Protein AF-M0D4F0-F1 (afdb_monomer_lite)

Structure (mmCIF, N/CA/C/O backbone):
data_AF-M0D4F0-F1
#
_entry.id   AF-M0D4F0-F1
#
loop_
_atom_site.group_PDB
_atom_site.id
_atom_site.type_symbol
_atom_site.label_atom_id
_atom_site.label_alt_id
_atom_site.label_comp_id
_atom_site.label_asym_id
_atom_site.label_entity_id
_atom_site.label_seq_id
_atom_site.pdbx_PDB_ins_code
_atom_site.Cartn_x
_atom_site.Cartn_y
_atom_site.Cartn_z
_atom_site.occupancy
_atom_site.B_iso_or_equiv
_atom_site.auth_seq_id
_atom_site.auth_comp_id
_atom_site.auth_asym_id
_atom_site.auth_atom_id
_atom_site.pdbx_PDB_model_num
ATOM 1 N N . MET A 1 1 ? -10.942 11.613 4.612 1.00 56.34 1 MET A N 1
ATOM 2 C CA . MET A 1 1 ? -9.997 10.548 5.002 1.00 56.34 1 MET A CA 1
ATOM 3 C C . MET A 1 1 ? -8.625 11.003 4.564 1.00 56.34 1 MET A C 1
ATOM 5 O O . MET A 1 1 ? -8.544 11.623 3.512 1.00 56.34 1 MET A O 1
ATOM 9 N N . GLY A 1 2 ? -7.613 10.811 5.395 1.00 54.59 2 GLY A N 1
ATOM 10 C CA . GLY A 1 2 ? -6.279 11.339 5.168 1.00 54.59 2 GLY A CA 1
ATOM 11 C C . GLY A 1 2 ? -5.208 10.366 5.630 1.00 54.59 2 GLY A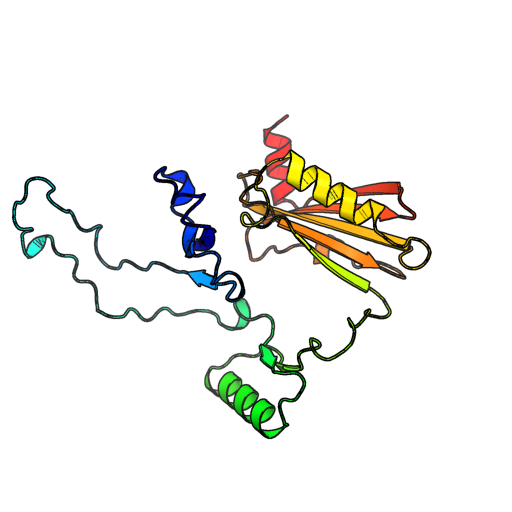 C 1
ATOM 12 O O . GLY A 1 2 ? -5.403 9.651 6.616 1.00 54.59 2 GLY A O 1
ATOM 13 N N . ILE A 1 3 ? -4.100 10.337 4.900 1.00 62.19 3 ILE A N 1
ATOM 14 C CA . ILE A 1 3 ? -2.947 9.482 5.190 1.00 62.19 3 ILE A CA 1
ATOM 15 C C . ILE A 1 3 ? -2.208 10.067 6.399 1.00 62.19 3 ILE A C 1
ATOM 17 O O . ILE A 1 3 ? -2.102 11.290 6.532 1.00 62.19 3 ILE A O 1
ATOM 21 N N . VAL A 1 4 ? -1.715 9.220 7.304 1.00 66.56 4 VAL A N 1
ATOM 22 C CA . VAL A 1 4 ? -0.847 9.682 8.391 1.00 66.56 4 VAL A CA 1
ATOM 23 C C . VAL A 1 4 ? 0.587 9.809 7.870 1.00 66.56 4 VAL A C 1
ATOM 25 O O . VAL A 1 4 ? 1.179 8.841 7.407 1.00 66.56 4 VAL A O 1
ATOM 28 N N . ARG A 1 5 ? 1.152 11.015 7.949 1.00 67.38 5 ARG A N 1
ATOM 29 C CA . ARG A 1 5 ? 2.572 11.292 7.747 1.00 67.38 5 ARG A CA 1
ATOM 30 C C . ARG A 1 5 ? 3.290 11.234 9.087 1.00 67.38 5 ARG A C 1
ATOM 32 O O . ARG A 1 5 ? 2.855 11.862 10.055 1.00 67.38 5 ARG A O 1
ATOM 39 N N . TYR A 1 6 ? 4.407 10.530 9.121 1.00 71.88 6 TYR A N 1
ATOM 40 C CA . TYR A 1 6 ? 5.221 10.399 10.313 1.00 71.88 6 TYR A CA 1
ATOM 41 C C . TYR A 1 6 ? 6.420 11.331 10.173 1.00 71.88 6 TYR A C 1
ATOM 43 O O . TYR A 1 6 ? 7.174 11.230 9.213 1.00 71.88 6 TYR A O 1
ATOM 51 N N . LEU A 1 7 ? 6.529 12.299 11.077 1.00 68.44 7 LEU A N 1
ATOM 52 C CA . LEU A 1 7 ? 7.562 13.324 11.057 1.00 68.44 7 LEU A CA 1
ATOM 53 C C . LEU A 1 7 ? 8.558 13.085 12.178 1.00 68.44 7 LEU A C 1
ATOM 55 O O . LEU A 1 7 ? 8.164 12.773 13.306 1.00 68.44 7 LEU A O 1
ATOM 59 N N . ASP A 1 8 ? 9.826 13.336 11.897 1.00 73.06 8 ASP A N 1
ATOM 60 C CA . ASP A 1 8 ? 10.775 13.635 12.961 1.00 73.06 8 ASP A CA 1
ATOM 61 C C . ASP A 1 8 ? 10.493 15.059 13.461 1.00 73.06 8 ASP A C 1
ATOM 63 O O . ASP A 1 8 ? 10.644 16.018 12.712 1.00 73.06 8 ASP A O 1
ATOM 67 N N . TYR A 1 9 ? 10.021 15.236 14.696 1.00 76.25 9 TYR A N 1
ATOM 68 C CA . TYR A 1 9 ? 9.673 16.580 15.181 1.00 76.25 9 TYR A CA 1
ATOM 69 C C . TYR A 1 9 ? 10.898 17.445 15.516 1.00 76.25 9 TYR A C 1
ATOM 71 O O . TYR A 1 9 ? 10.732 18.653 15.721 1.00 76.25 9 TYR A O 1
ATOM 79 N N . GLU A 1 10 ? 12.101 16.865 15.586 1.00 70.31 10 GLU A N 1
ATOM 80 C CA . GLU A 1 10 ? 13.343 17.619 15.773 1.00 70.31 10 GLU A CA 1
ATOM 81 C C . GLU A 1 10 ? 13.837 18.229 14.456 1.00 70.31 10 GLU A C 1
ATOM 83 O O . GLU A 1 10 ? 14.351 19.351 14.451 1.00 70.31 10 GLU A O 1
ATOM 88 N N . GLU A 1 11 ? 13.634 17.527 13.339 1.00 69.31 11 GLU A N 1
ATOM 89 C CA . GLU A 1 11 ? 14.128 17.936 12.017 1.00 69.31 11 GLU A CA 1
ATOM 90 C C . GLU A 1 11 ? 13.031 18.498 11.098 1.00 69.31 11 GLU A C 1
ATOM 92 O O . GLU A 1 11 ? 13.299 19.320 10.217 1.00 69.31 11 GLU A O 1
ATOM 97 N N . GLU A 1 12 ? 11.780 18.094 11.310 1.00 67.00 12 GLU A N 1
ATOM 98 C CA . GLU A 1 12 ? 10.646 18.403 10.451 1.00 67.00 12 GLU A CA 1
ATOM 99 C C . GLU A 1 12 ? 9.508 19.104 11.204 1.00 67.00 12 GLU A C 1
ATOM 101 O O . GLU A 1 12 ? 9.319 19.014 12.419 1.00 67.00 12 GLU A O 1
ATOM 106 N N . HIS A 1 13 ? 8.679 19.821 10.446 1.00 65.94 13 HIS A N 1
ATOM 107 C CA . HIS A 1 13 ? 7.523 20.531 10.979 1.00 65.94 13 HIS A CA 1
ATOM 108 C C . HIS A 1 13 ? 6.266 20.191 10.195 1.00 65.94 13 HIS A C 1
ATOM 110 O O . HIS A 1 13 ? 6.301 19.982 8.979 1.00 65.94 13 HIS A O 1
ATOM 116 N N . THR A 1 14 ? 5.131 20.193 10.895 1.00 67.25 14 THR A N 1
ATOM 117 C CA . THR A 1 14 ? 3.819 20.085 10.260 1.00 67.25 14 THR A CA 1
ATOM 118 C C . THR A 1 14 ? 3.624 21.261 9.294 1.00 67.25 14 THR A C 1
ATOM 120 O O . THR A 1 14 ? 3.606 22.414 9.737 1.00 67.25 14 THR A O 1
ATOM 123 N N . PRO A 1 15 ? 3.485 21.017 7.979 1.00 63.97 15 PRO A N 1
ATOM 124 C CA . PRO A 1 15 ? 3.272 22.080 7.011 1.00 63.97 15 PRO A CA 1
ATOM 125 C C . PRO A 1 15 ? 1.942 22.792 7.277 1.00 63.97 15 PRO A C 1
ATOM 127 O O . PRO A 1 15 ? 0.904 22.156 7.438 1.00 63.97 15 PRO A O 1
ATOM 130 N N . THR A 1 16 ? 1.952 24.122 7.271 1.00 55.41 16 THR A N 1
ATOM 131 C CA . THR A 1 16 ? 0.770 24.958 7.549 1.00 55.41 16 THR A CA 1
ATOM 132 C C . THR A 1 16 ? 0.002 25.393 6.293 1.00 55.41 16 THR A C 1
ATOM 134 O O . THR A 1 16 ? -0.979 26.127 6.398 1.00 55.41 16 THR A O 1
ATOM 137 N N . MET A 1 17 ? 0.413 24.952 5.096 1.00 48.50 17 MET A N 1
ATOM 138 C CA . MET A 1 17 ? -0.243 25.312 3.829 1.00 48.50 17 MET A CA 1
ATOM 139 C C . MET A 1 17 ? -1.392 24.362 3.449 1.00 48.50 17 MET A C 1
ATOM 141 O O . MET A 1 17 ? -1.331 23.159 3.689 1.00 48.50 17 MET A O 1
ATOM 145 N N . GLY A 1 18 ? -2.427 24.909 2.796 1.00 46.06 18 GLY A N 1
ATOM 146 C CA . GLY A 1 18 ? -3.720 24.247 2.549 1.00 46.06 18 GLY A CA 1
ATOM 147 C C . GLY A 1 18 ? -3.690 22.938 1.745 1.00 46.06 18 GLY A C 1
ATOM 148 O O . GLY A 1 18 ? -4.604 22.129 1.888 1.00 46.06 18 GLY A O 1
ATOM 149 N N . PHE A 1 19 ? -2.637 22.678 0.966 1.00 46.06 19 PHE A N 1
ATOM 150 C CA . PHE A 1 19 ? -2.469 21.421 0.220 1.00 46.06 19 PHE A CA 1
ATOM 151 C C . PHE A 1 19 ? -2.188 20.207 1.123 1.00 46.06 19 PHE A C 1
ATOM 153 O O . PHE A 1 19 ? -2.403 19.073 0.714 1.00 46.06 19 PHE A O 1
ATOM 160 N N . TYR A 1 20 ? -1.768 20.430 2.373 1.00 48.66 20 TYR A N 1
ATOM 161 C CA . TYR A 1 20 ? -1.468 19.372 3.344 1.00 48.66 20 TYR A CA 1
ATOM 162 C C . TYR A 1 20 ? -2.655 19.005 4.248 1.00 48.66 20 TYR A C 1
ATOM 164 O O . TYR A 1 20 ? -2.510 18.203 5.165 1.00 48.66 20 TYR A O 1
ATOM 172 N N . THR A 1 21 ? -3.843 19.559 3.984 1.00 52.06 21 THR A N 1
ATOM 173 C CA . THR A 1 21 ? -5.079 19.292 4.750 1.00 52.06 21 THR A CA 1
ATOM 174 C C . THR A 1 21 ? -5.583 17.848 4.640 1.00 52.06 21 THR A C 1
ATOM 176 O O . THR A 1 21 ? -6.466 17.447 5.395 1.00 52.06 21 THR A O 1
ATOM 179 N N . LEU A 1 22 ? -5.005 17.062 3.728 1.00 53.00 22 LEU A N 1
ATOM 180 C CA . LEU A 1 22 ? -5.261 15.633 3.555 1.00 53.00 22 LEU A CA 1
ATOM 181 C C . LEU A 1 22 ? -4.361 14.745 4.426 1.00 53.00 22 LEU A C 1
ATOM 183 O O . LEU A 1 22 ? -4.585 13.539 4.463 1.00 53.00 22 LEU A O 1
ATOM 187 N N . TYR A 1 23 ? -3.370 15.307 5.123 1.00 57.81 23 TYR A N 1
ATOM 188 C CA . TYR A 1 23 ? -2.455 14.541 5.964 1.00 57.81 23 TYR A CA 1
ATOM 189 C C . TYR A 1 23 ? -2.737 14.756 7.445 1.00 57.81 23 TYR A C 1
ATOM 191 O O . TYR A 1 23 ? -2.929 15.875 7.921 1.00 57.81 23 TYR A O 1
ATOM 199 N N . PHE A 1 24 ? -2.716 13.658 8.188 1.00 68.19 24 PHE A N 1
ATOM 200 C CA . PHE A 1 24 ? -2.567 13.682 9.637 1.00 68.19 24 PHE A CA 1
ATOM 201 C C . PHE A 1 24 ? -1.085 13.542 9.952 1.00 68.19 24 PHE A C 1
ATOM 203 O O . PHE A 1 24 ? -0.387 12.851 9.227 1.00 68.19 24 PHE A O 1
ATOM 210 N N . PHE A 1 25 ? -0.590 14.171 11.011 1.00 72.44 25 PHE A N 1
ATOM 211 C CA . PHE A 1 25 ? 0.831 14.106 11.350 1.00 72.44 25 PHE A CA 1
ATOM 212 C C . PHE A 1 25 ? 1.014 13.384 12.684 1.00 72.44 25 PHE A C 1
ATOM 214 O O . PHE A 1 25 ? 0.319 13.688 13.658 1.00 72.44 25 PHE A O 1
ATOM 221 N N . LYS A 1 26 ? 1.920 12.409 12.709 1.00 75.19 26 LYS A N 1
ATOM 222 C CA . LYS A 1 26 ? 2.377 11.685 13.900 1.00 75.19 26 LYS A CA 1
ATOM 223 C C . LYS A 1 26 ? 3.897 11.772 14.001 1.00 75.19 26 LYS A C 1
ATOM 225 O O . LYS A 1 26 ? 4.562 12.158 13.048 1.00 75.19 26 LYS A O 1
ATOM 230 N N . HIS A 1 27 ? 4.436 11.417 15.160 1.00 76.38 27 HIS A N 1
ATOM 231 C CA . HIS A 1 27 ? 5.879 11.327 15.363 1.00 76.38 27 HIS A CA 1
ATOM 232 C C . HIS A 1 27 ? 6.454 10.080 14.676 1.00 76.38 27 HIS A C 1
ATOM 234 O O . HIS A 1 27 ? 5.785 9.047 14.665 1.00 76.38 27 HIS A O 1
ATOM 240 N N . ARG A 1 28 ? 7.685 10.155 14.154 1.00 72.00 28 ARG A N 1
ATOM 241 C CA . ARG A 1 28 ? 8.362 9.066 13.427 1.00 72.00 28 ARG A CA 1
ATOM 242 C C . ARG A 1 28 ? 8.480 7.770 14.214 1.00 72.00 28 ARG A C 1
ATOM 244 O O . ARG A 1 28 ? 8.381 6.705 13.632 1.00 72.00 28 ARG A O 1
ATOM 251 N N . GLU A 1 29 ? 8.573 7.851 15.535 1.00 72.06 29 GLU A N 1
ATOM 252 C CA . GLU A 1 29 ? 8.576 6.669 16.407 1.00 72.06 29 GLU A CA 1
ATOM 253 C C . GLU A 1 29 ? 7.322 5.792 16.284 1.00 72.06 29 GLU A C 1
ATOM 255 O O . GLU A 1 29 ? 7.338 4.676 16.781 1.00 72.06 29 GLU A O 1
ATOM 260 N N . MET A 1 30 ? 6.241 6.285 15.673 1.00 67.69 30 MET A N 1
ATOM 261 C CA . MET A 1 30 ? 4.984 5.555 15.473 1.00 67.69 30 MET A CA 1
ATOM 262 C C . MET A 1 30 ? 4.824 5.020 14.039 1.00 67.69 30 MET A C 1
ATOM 264 O O . MET A 1 30 ? 3.738 4.572 13.674 1.00 67.69 30 MET A O 1
ATOM 268 N N . ASP A 1 31 ? 5.861 5.109 13.202 1.00 64.50 31 ASP A N 1
ATOM 269 C CA . ASP A 1 31 ? 5.814 4.719 11.785 1.00 64.50 31 ASP A CA 1
ATOM 270 C C . ASP A 1 31 ? 5.412 3.252 11.557 1.00 64.50 31 ASP A C 1
ATOM 272 O O . ASP A 1 31 ? 4.772 2.938 10.551 1.00 64.50 31 ASP A O 1
ATOM 276 N N . TYR A 1 32 ? 5.686 2.386 12.532 1.00 57.28 32 TYR A N 1
ATOM 277 C CA . TYR A 1 32 ? 5.273 0.984 12.558 1.00 57.28 32 TYR A CA 1
ATOM 278 C C . TYR A 1 32 ? 3.748 0.771 12.568 1.00 57.28 32 TYR A C 1
ATOM 280 O O . TYR A 1 32 ? 3.297 -0.338 12.291 1.00 57.28 32 TYR A O 1
ATOM 288 N N . GLU A 1 33 ? 2.940 1.785 12.900 1.00 63.03 33 GLU A N 1
ATOM 289 C CA . GLU A 1 33 ? 1.478 1.649 12.993 1.00 63.03 33 GLU A CA 1
ATOM 290 C C . GLU A 1 33 ? 0.765 1.721 11.629 1.00 63.03 33 GLU A C 1
ATOM 292 O O . GLU A 1 33 ? -0.345 1.210 11.513 1.00 63.03 33 GLU A O 1
ATOM 297 N N . GLN A 1 34 ? 1.373 2.367 10.622 1.00 58.62 34 GLN A N 1
ATOM 298 C CA . GLN A 1 34 ? 0.833 2.573 9.263 1.00 58.62 34 GLN A CA 1
ATOM 299 C C . GLN A 1 34 ? -0.695 2.830 9.197 1.00 58.62 34 GLN A C 1
ATOM 301 O O . GLN A 1 34 ? -1.463 2.053 8.632 1.00 58.62 34 GLN A O 1
ATOM 306 N N . GLU A 1 35 ? -1.154 3.948 9.772 1.00 62.91 35 GLU A N 1
ATOM 307 C CA . GLU A 1 35 ? -2.587 4.268 9.906 1.00 62.91 35 GLU A CA 1
ATOM 308 C C . GLU A 1 35 ? -3.143 5.189 8.795 1.00 62.91 35 GLU A C 1
ATOM 310 O O . GLU A 1 35 ? -2.467 6.090 8.289 1.00 62.91 35 GLU A O 1
ATOM 315 N N . PHE A 1 36 ? -4.451 5.082 8.529 1.00 62.19 36 PHE A N 1
ATOM 316 C CA . PHE A 1 36 ? -5.253 6.147 7.913 1.00 62.19 36 PHE A CA 1
ATOM 317 C C . PHE A 1 36 ? -6.221 6.743 8.942 1.00 62.19 36 PHE A C 1
ATOM 319 O O . PHE A 1 36 ? -6.688 6.061 9.854 1.00 62.19 36 PHE A O 1
ATOM 326 N N . ARG A 1 37 ? -6.551 8.034 8.815 1.00 64.81 37 ARG A N 1
ATOM 327 C CA . ARG A 1 37 ? -7.470 8.715 9.742 1.00 64.81 37 ARG A CA 1
ATOM 328 C C . ARG A 1 37 ? -8.598 9.428 9.013 1.00 64.81 37 ARG A C 1
ATOM 330 O O . ARG A 1 37 ? -8.455 9.944 7.905 1.00 64.81 37 ARG A O 1
ATOM 337 N N . VAL A 1 38 ? -9.759 9.482 9.655 1.00 63.66 38 VAL A N 1
ATOM 338 C CA . VAL A 1 38 ? -10.929 10.214 9.162 1.00 63.66 38 VAL A CA 1
ATOM 339 C C . VAL A 1 38 ? -11.309 11.260 10.199 1.00 63.66 38 VAL A C 1
ATOM 341 O O . VAL A 1 38 ? -11.643 10.923 11.330 1.00 63.66 38 VAL A O 1
ATOM 344 N N . LEU A 1 39 ? -11.274 12.536 9.809 1.00 64.75 39 LEU A N 1
ATOM 345 C CA . LEU A 1 39 ? -11.873 13.607 10.596 1.00 64.75 39 LEU A CA 1
ATOM 346 C C . LEU A 1 39 ? -13.331 13.753 10.166 1.00 64.75 39 LEU A C 1
ATOM 348 O O . LEU A 1 39 ? -13.611 14.019 8.997 1.00 64.75 39 LEU A O 1
ATOM 352 N N . VAL A 1 40 ? -14.247 13.587 11.113 1.00 61.03 40 VAL A N 1
ATOM 353 C CA . VAL A 1 40 ? -15.679 13.790 10.894 1.00 61.03 40 VAL A CA 1
ATOM 354 C C . VAL A 1 40 ? -16.108 14.978 11.731 1.00 61.03 40 VAL A C 1
ATOM 356 O O . VAL A 1 40 ? -16.054 14.923 12.956 1.00 61.03 40 VAL A O 1
ATOM 359 N N . ASN A 1 41 ? -16.541 16.049 11.073 1.00 61.81 41 ASN A N 1
ATOM 360 C CA . ASN A 1 41 ? -17.172 17.179 11.740 1.00 61.81 41 ASN A CA 1
ATOM 361 C C . ASN A 1 41 ? -18.650 17.199 11.337 1.00 61.81 41 ASN A C 1
ATOM 363 O O . ASN A 1 41 ? -18.962 17.303 10.151 1.00 61.81 41 ASN A O 1
ATOM 367 N N . ARG A 1 42 ? -19.558 17.034 12.306 1.00 57.44 42 ARG A N 1
ATOM 368 C CA . ARG A 1 42 ? -21.006 17.196 12.075 1.00 57.44 42 ARG A CA 1
ATOM 369 C C . ARG A 1 42 ? -21.458 18.645 12.269 1.00 57.44 42 ARG A C 1
ATOM 371 O O . ARG A 1 42 ? -22.529 18.998 11.783 1.00 57.44 42 ARG A O 1
ATOM 378 N N . GLY A 1 43 ? -20.650 19.472 12.932 1.00 57.69 43 GLY A N 1
ATOM 379 C CA . GLY A 1 43 ? -20.867 20.906 13.073 1.00 57.69 43 GLY A CA 1
ATOM 380 C C . GLY A 1 43 ? -20.064 21.745 12.073 1.00 57.69 43 GLY A C 1
ATOM 381 O O . GLY A 1 43 ? -19.276 21.239 11.275 1.00 57.69 43 GLY A O 1
ATOM 382 N N . GLY A 1 44 ? -20.263 23.065 12.116 1.00 55.12 44 GLY A N 1
ATOM 383 C CA . GLY A 1 44 ? -19.389 24.013 11.420 1.00 55.12 44 GLY A CA 1
ATOM 384 C C . GLY A 1 44 ? -17.967 24.016 11.997 1.00 55.12 44 GLY A C 1
ATOM 385 O O . GLY A 1 44 ? -17.702 23.430 13.049 1.00 55.12 44 GLY A O 1
ATOM 386 N N . ASN A 1 45 ? -17.029 24.683 11.321 1.00 56.41 45 ASN A N 1
ATOM 387 C CA . ASN A 1 45 ? -15.703 24.914 11.899 1.00 56.41 45 ASN A CA 1
ATOM 388 C C . ASN A 1 45 ? -15.844 25.801 13.148 1.00 56.41 45 ASN A C 1
ATOM 390 O O . ASN A 1 45 ? -16.522 26.828 13.063 1.00 56.41 45 ASN A O 1
ATOM 394 N N . PRO A 1 46 ? -15.218 25.447 14.286 1.00 57.84 46 PRO A N 1
ATOM 395 C CA . PRO A 1 46 ? -15.225 26.312 15.456 1.00 57.84 46 PRO A CA 1
ATOM 396 C C . PRO A 1 46 ? -14.607 27.666 15.088 1.00 57.84 46 PRO A C 1
ATOM 398 O O . PRO A 1 46 ? -13.491 27.738 14.570 1.00 57.84 46 PRO A O 1
ATOM 401 N N . VAL A 1 47 ? -15.352 28.746 15.329 1.00 59.75 47 VAL A N 1
ATOM 402 C CA . VAL A 1 47 ? -14.848 30.112 15.167 1.00 59.75 47 VAL A CA 1
ATOM 403 C C . VAL A 1 47 ? -14.155 30.498 16.468 1.00 59.75 47 VAL A C 1
ATOM 405 O O . VAL A 1 47 ? -14.809 30.859 17.441 1.00 59.75 47 VAL A O 1
ATOM 408 N N . THR A 1 48 ? -12.825 30.413 16.490 1.00 58.00 48 THR A N 1
ATOM 409 C CA . THR A 1 48 ? -12.030 30.849 17.644 1.00 58.00 48 THR A CA 1
ATOM 410 C C . THR A 1 48 ? -11.681 32.329 17.512 1.00 58.00 48 THR A C 1
ATOM 412 O O . THR A 1 48 ? -10.997 32.737 16.571 1.00 58.00 48 THR A O 1
ATOM 415 N N . PHE A 1 49 ? -12.112 33.143 18.475 1.00 60.34 49 PHE A N 1
ATOM 416 C CA . PHE A 1 49 ? -11.728 34.551 18.559 1.00 60.34 49 PHE A CA 1
ATOM 417 C C . PHE A 1 49 ? -10.313 34.685 19.146 1.00 60.34 49 PHE A C 1
ATOM 419 O O . PHE A 1 49 ? -10.074 34.394 20.315 1.00 60.34 49 PHE A O 1
ATOM 426 N N . LEU A 1 50 ? -9.354 35.136 18.332 1.00 64.44 50 LEU A N 1
ATOM 427 C CA . LEU A 1 50 ? -7.949 35.308 18.743 1.00 64.44 50 LEU A CA 1
ATOM 428 C C . LEU A 1 50 ? -7.714 36.554 19.618 1.00 64.44 50 LEU A C 1
ATOM 430 O O . LEU A 1 50 ? -6.608 36.761 20.109 1.00 64.44 50 LEU A O 1
ATOM 434 N N . ASP A 1 51 ? -8.733 37.392 19.812 1.00 74.44 51 ASP A N 1
ATOM 435 C CA . ASP A 1 51 ? -8.672 38.615 20.621 1.00 74.44 51 ASP A CA 1
ATOM 436 C C . ASP A 1 51 ? -9.029 38.384 22.102 1.00 74.44 51 ASP A C 1
ATOM 438 O O . ASP A 1 51 ? -9.152 39.342 22.867 1.00 74.44 51 ASP A O 1
ATOM 442 N N . GLY A 1 52 ? -9.183 37.121 22.515 1.00 71.31 52 GLY A N 1
ATOM 443 C CA . GLY A 1 52 ? -9.482 36.737 23.894 1.00 71.31 52 GLY A CA 1
ATOM 444 C C . GLY A 1 52 ? -10.950 36.903 24.292 1.00 71.31 52 GLY A C 1
ATOM 445 O O . GLY A 1 52 ? -11.266 36.777 25.475 1.00 71.31 52 GLY A O 1
ATOM 446 N N . ARG A 1 53 ? -11.854 37.184 23.344 1.00 76.25 53 ARG A N 1
ATOM 447 C CA . ARG A 1 53 ? -13.299 37.143 23.604 1.00 76.25 53 ARG A CA 1
ATOM 448 C C . ARG A 1 53 ? -13.765 35.705 23.805 1.00 76.25 53 ARG A C 1
ATOM 450 O O . ARG A 1 53 ? -13.369 34.804 23.067 1.00 76.25 53 ARG A O 1
ATOM 457 N N . GLU A 1 54 ? -14.647 35.504 24.780 1.00 73.31 54 GLU A N 1
ATOM 458 C CA . GLU A 1 54 ? -15.332 34.222 24.941 1.00 73.31 54 GLU A CA 1
ATOM 459 C C . GLU A 1 54 ? -16.180 33.915 23.702 1.00 73.31 54 GLU A C 1
ATOM 461 O O . GLU A 1 54 ? -16.816 34.798 23.120 1.00 73.31 54 GLU A O 1
ATOM 466 N N . THR A 1 55 ? -16.161 32.649 23.286 1.00 71.56 55 THR A N 1
ATOM 467 C CA . THR A 1 55 ? -16.960 32.175 22.153 1.00 71.56 55 THR A CA 1
ATOM 468 C C . THR A 1 55 ? -18.412 32.040 22.616 1.00 71.56 55 THR A C 1
ATOM 470 O O . THR A 1 55 ? -18.647 31.322 23.589 1.00 71.56 55 THR A O 1
ATOM 473 N N . PRO A 1 56 ? -19.388 32.713 21.974 1.00 76.56 56 PRO A N 1
ATOM 474 C CA . PRO A 1 56 ? -20.798 32.562 22.327 1.00 76.56 56 PRO A CA 1
ATOM 475 C C . PRO A 1 56 ? -21.230 31.094 22.240 1.00 76.56 56 PRO A C 1
ATOM 477 O O . PRO A 1 56 ? -20.847 30.419 21.286 1.00 76.56 56 PRO A O 1
ATOM 480 N N . GLU A 1 57 ? -22.056 30.611 23.177 1.00 73.25 57 GLU A N 1
ATOM 481 C CA . GLU A 1 57 ? -22.535 29.212 23.189 1.00 73.25 57 GLU A CA 1
ATOM 482 C C . GLU A 1 57 ? -23.175 28.797 21.853 1.00 73.25 57 GLU A C 1
ATOM 484 O O . GLU A 1 57 ? -22.991 27.678 21.390 1.00 73.25 57 GLU A O 1
ATOM 489 N N . GLU A 1 58 ? -23.846 29.734 21.184 1.00 70.62 58 GLU A N 1
ATOM 490 C CA . GLU A 1 58 ? -24.491 29.571 19.872 1.00 70.62 58 GLU A CA 1
ATOM 491 C C . GLU A 1 58 ? -23.505 29.258 18.728 1.00 70.62 58 GLU A C 1
ATOM 493 O O . GLU A 1 58 ? -23.906 28.765 17.675 1.00 70.62 58 GLU A O 1
ATOM 498 N N . MET A 1 59 ? -22.221 29.587 18.913 1.00 67.00 59 MET A N 1
ATOM 499 C CA . MET A 1 59 ? -21.132 29.352 17.957 1.00 67.00 59 MET A CA 1
ATOM 500 C C . MET A 1 59 ? -20.304 28.109 18.294 1.00 67.00 59 MET A C 1
ATOM 502 O O . MET A 1 59 ? -19.415 27.746 17.521 1.00 67.00 59 MET A O 1
ATOM 506 N N . ILE A 1 60 ? -20.572 27.462 19.431 1.00 67.56 60 ILE A N 1
ATOM 507 C CA . ILE A 1 60 ? -19.923 26.209 19.807 1.00 67.56 60 ILE A CA 1
ATOM 508 C C . ILE A 1 60 ? -20.577 25.094 18.982 1.00 67.56 60 ILE A C 1
ATOM 510 O O . ILE A 1 60 ? -21.786 24.885 19.097 1.00 67.56 60 ILE A O 1
ATOM 514 N N . PRO A 1 61 ? -19.823 24.377 18.129 1.00 63.31 61 PRO A N 1
ATOM 515 C CA . PRO A 1 61 ? -20.387 23.283 17.353 1.00 63.31 61 PRO A CA 1
ATOM 516 C C . PRO A 1 61 ? -20.964 22.206 18.281 1.00 63.31 61 PRO A C 1
ATOM 518 O O . PRO A 1 61 ? -20.264 21.733 19.179 1.00 63.31 61 PRO A O 1
ATOM 521 N N . ASP A 1 62 ? -22.209 21.785 18.036 1.00 64.31 62 ASP A N 1
ATOM 522 C CA . ASP A 1 62 ? -22.823 20.625 18.697 1.00 64.31 62 ASP A CA 1
ATOM 523 C C . ASP A 1 62 ? -22.218 19.333 18.132 1.00 64.31 62 ASP A C 1
ATOM 525 O O . ASP A 1 62 ? -22.781 18.639 17.281 1.00 64.31 62 ASP A O 1
ATOM 529 N N . ASN A 1 63 ? -20.983 19.068 18.544 1.00 63.41 63 ASN A N 1
ATOM 530 C CA . ASN A 1 63 ? -20.270 17.859 18.191 1.00 63.41 63 ASN A CA 1
ATOM 531 C C . ASN A 1 63 ? -20.545 16.804 19.260 1.00 63.41 63 ASN A C 1
ATOM 533 O O . ASN A 1 63 ? -20.081 16.905 20.396 1.00 63.41 63 ASN A O 1
ATOM 537 N N . SER A 1 64 ? -21.271 15.753 18.879 1.00 61.81 64 SER A N 1
ATOM 538 C CA . SER A 1 64 ? -21.394 14.552 19.700 1.00 61.81 64 SER A CA 1
ATOM 539 C C . SER A 1 64 ? -20.001 14.009 20.033 1.00 61.81 64 SER A C 1
ATOM 541 O O . SER A 1 64 ? -19.173 13.866 19.135 1.00 61.81 64 SER A O 1
ATOM 543 N N . GLY A 1 65 ? -19.750 13.658 21.301 1.00 61.78 65 GLY A N 1
ATOM 544 C CA . GLY A 1 65 ? -18.438 13.170 21.762 1.00 61.78 65 GLY A CA 1
ATOM 545 C C . GLY A 1 65 ? -17.915 11.922 21.032 1.00 61.78 65 GLY A C 1
ATOM 546 O O . GLY A 1 65 ? -16.725 11.635 21.093 1.00 61.78 65 GLY A O 1
ATOM 547 N N . ALA A 1 66 ? -18.787 11.212 20.311 1.00 61.19 66 ALA A N 1
ATOM 548 C CA . ALA A 1 66 ? -18.432 10.205 19.321 1.00 61.19 66 ALA A CA 1
ATOM 549 C C . ALA A 1 66 ? -19.425 10.254 18.149 1.00 61.19 66 ALA A C 1
ATOM 551 O O . ALA A 1 66 ? -20.609 10.540 18.343 1.00 61.19 66 ALA A O 1
ATOM 552 N N . ILE A 1 67 ? -18.952 9.957 16.937 1.00 64.44 67 ILE A N 1
ATOM 553 C CA . ILE A 1 67 ? -19.788 9.798 15.742 1.00 64.44 67 ILE A CA 1
ATOM 554 C C . ILE A 1 67 ? -19.583 8.374 15.232 1.00 64.44 67 ILE A C 1
ATOM 556 O O . ILE A 1 67 ? -18.454 7.971 14.970 1.00 64.44 67 ILE A O 1
ATOM 560 N N . PHE A 1 68 ? -20.673 7.624 15.069 1.00 68.62 68 PHE A N 1
ATOM 561 C CA . PHE A 1 68 ? -20.633 6.326 14.401 1.00 68.62 68 PHE A CA 1
ATOM 562 C C . PHE A 1 68 ? -20.694 6.537 12.890 1.00 68.62 68 PHE A C 1
ATOM 564 O O . PHE A 1 68 ? -21.641 7.143 12.379 1.00 68.62 68 PHE A O 1
ATOM 571 N N . LEU A 1 69 ? -19.675 6.048 12.190 1.00 69.62 69 LEU A N 1
ATOM 572 C CA . LEU A 1 69 ? -19.655 5.970 10.738 1.00 69.62 69 LEU A CA 1
ATOM 573 C C . LEU A 1 69 ? -19.920 4.532 10.308 1.00 69.62 69 LEU A C 1
ATOM 575 O O . LEU A 1 69 ? -19.360 3.603 10.880 1.00 69.62 69 LEU A O 1
ATOM 579 N N . SER A 1 70 ? -20.751 4.368 9.281 1.00 71.88 70 SER A N 1
ATOM 580 C CA . SER A 1 70 ? -20.815 3.105 8.551 1.00 71.88 70 SER A CA 1
ATOM 581 C C . SER A 1 70 ? -19.589 3.032 7.651 1.00 71.88 70 SER A C 1
ATOM 583 O O . SER A 1 70 ? -19.373 3.943 6.851 1.00 71.88 70 SER A O 1
ATOM 585 N N . ALA A 1 71 ? -18.806 1.970 7.786 1.00 73.19 71 ALA A N 1
ATOM 586 C CA . ALA A 1 71 ? -17.688 1.663 6.910 1.00 73.19 71 ALA A CA 1
ATOM 587 C C . ALA A 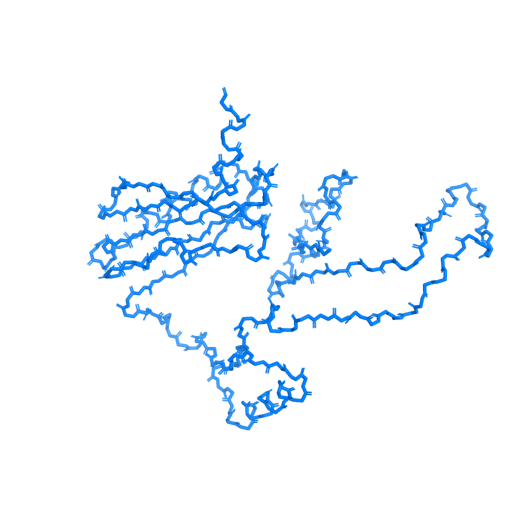1 71 ? -17.912 0.277 6.310 1.00 73.19 71 ALA A C 1
ATOM 589 O O . ALA A 1 71 ? -18.403 -0.620 6.994 1.00 73.19 71 ALA A O 1
ATOM 590 N N . ASP A 1 72 ? -17.586 0.130 5.031 1.00 78.38 72 ASP A N 1
ATOM 591 C CA . ASP A 1 72 ? -17.505 -1.180 4.401 1.00 78.38 72 ASP A CA 1
ATOM 592 C C . ASP A 1 72 ? -16.168 -1.803 4.809 1.00 78.38 72 ASP A C 1
ATOM 594 O O . ASP A 1 72 ? -15.108 -1.410 4.323 1.00 78.38 72 ASP A O 1
ATOM 598 N N . MET A 1 73 ? -16.216 -2.696 5.794 1.00 79.69 73 MET A N 1
ATOM 599 C CA . MET A 1 73 ? -15.016 -3.285 6.380 1.00 79.69 73 MET A CA 1
ATOM 600 C C . MET A 1 73 ? -14.322 -4.250 5.415 1.00 79.69 73 MET A C 1
ATOM 602 O O . MET A 1 73 ? -13.102 -4.360 5.474 1.00 79.69 73 MET A O 1
ATOM 606 N N . ASP A 1 74 ? -15.062 -4.878 4.499 1.00 75.44 74 ASP A N 1
ATOM 607 C CA . ASP A 1 74 ? -14.492 -5.752 3.468 1.00 75.44 74 ASP A CA 1
ATOM 608 C C . ASP A 1 74 ? -13.739 -4.949 2.405 1.00 75.44 74 ASP A C 1
ATOM 610 O O . ASP A 1 74 ? -12.709 -5.392 1.907 1.00 75.44 74 ASP A O 1
ATOM 614 N N . ALA A 1 75 ? -14.199 -3.733 2.102 1.00 70.38 75 ALA A N 1
ATOM 615 C CA . ALA A 1 75 ? -13.461 -2.819 1.234 1.00 70.38 75 ALA A CA 1
ATOM 616 C C . ALA A 1 75 ? -12.203 -2.229 1.902 1.00 70.38 75 ALA A C 1
ATOM 618 O O . ALA A 1 75 ? -11.298 -1.768 1.209 1.00 70.38 75 ALA A O 1
ATOM 619 N N . LEU A 1 76 ? -12.153 -2.190 3.240 1.00 69.06 76 LEU A N 1
ATOM 620 C CA . LEU A 1 76 ? -11.036 -1.609 3.996 1.00 69.06 76 LEU A CA 1
ATOM 621 C C . LEU A 1 76 ? -9.991 -2.639 4.436 1.00 69.06 76 LEU A C 1
ATOM 623 O O . LEU A 1 76 ? -8.831 -2.279 4.635 1.00 69.06 76 LEU A O 1
ATOM 627 N N . ILE A 1 77 ? -10.390 -3.894 4.642 1.00 73.00 77 ILE A N 1
ATOM 628 C CA . ILE A 1 77 ? -9.534 -4.943 5.195 1.00 73.00 77 ILE A CA 1
ATOM 629 C C . ILE A 1 77 ? -9.273 -5.997 4.123 1.00 73.00 77 ILE A C 1
ATOM 631 O O . ILE A 1 77 ? -10.083 -6.887 3.891 1.00 73.00 77 ILE A O 1
ATOM 635 N N . ASN A 1 78 ? -8.075 -5.957 3.541 1.00 72.56 78 ASN A N 1
ATOM 636 C CA . ASN A 1 78 ? -7.649 -6.960 2.562 1.00 72.56 78 ASN A CA 1
ATOM 637 C C . ASN A 1 78 ? -7.345 -8.326 3.199 1.00 72.56 78 ASN A C 1
ATOM 639 O O . ASN A 1 78 ? -7.594 -9.363 2.590 1.00 72.56 78 ASN A O 1
ATOM 643 N N . ARG A 1 79 ? -6.747 -8.339 4.399 1.00 76.94 79 ARG A N 1
ATOM 644 C CA . ARG A 1 79 ? -6.386 -9.550 5.160 1.00 76.94 79 ARG A CA 1
ATOM 645 C C . ARG A 1 79 ? -6.063 -9.213 6.614 1.00 76.94 79 ARG A C 1
ATOM 647 O O . ARG A 1 79 ? -5.629 -8.101 6.904 1.00 76.94 79 ARG A O 1
ATOM 654 N N . ILE A 1 80 ? -6.182 -10.197 7.500 1.00 77.81 80 ILE A N 1
ATOM 655 C CA . ILE A 1 80 ? -5.716 -10.128 8.889 1.00 77.81 80 ILE A CA 1
ATOM 656 C C . ILE A 1 80 ? -4.473 -10.998 9.041 1.00 77.81 80 ILE A C 1
ATOM 658 O O . ILE A 1 80 ? -4.475 -12.166 8.659 1.00 77.81 80 ILE A O 1
ATOM 662 N N . ILE A 1 81 ? -3.412 -10.429 9.607 1.00 80.38 81 ILE A N 1
ATOM 663 C CA . ILE A 1 81 ? -2.150 -11.130 9.846 1.00 80.38 81 ILE A CA 1
ATOM 664 C C . ILE A 1 81 ? -2.012 -11.374 11.352 1.00 80.38 81 ILE A C 1
ATOM 666 O O . ILE A 1 81 ? -1.947 -10.422 12.126 1.00 80.38 81 ILE A O 1
ATOM 670 N N . ILE A 1 82 ? -1.958 -12.638 11.771 1.00 84.38 82 ILE A N 1
ATOM 671 C CA . ILE A 1 82 ? -1.708 -13.031 13.170 1.00 84.38 82 ILE A CA 1
ATOM 672 C C . ILE A 1 82 ? -0.230 -13.360 13.389 1.00 84.38 82 ILE A C 1
ATOM 674 O O . ILE A 1 82 ? 0.492 -13.616 12.431 1.00 84.38 82 ILE A O 1
ATOM 678 N N . ALA A 1 83 ? 0.250 -13.357 14.634 1.00 78.50 83 ALA A N 1
ATOM 679 C CA . ALA A 1 83 ? 1.650 -13.675 14.928 1.00 78.50 83 ALA A CA 1
ATOM 680 C C . ALA A 1 83 ? 2.059 -15.071 14.391 1.00 78.50 83 ALA A C 1
ATOM 682 O O . ALA A 1 83 ? 1.204 -15.954 14.287 1.00 78.50 83 ALA A O 1
ATOM 683 N N . PRO A 1 84 ? 3.342 -15.299 14.038 1.00 76.31 84 PRO A N 1
ATOM 684 C CA . PRO A 1 84 ? 3.791 -16.570 13.454 1.00 76.31 84 PRO A CA 1
ATOM 685 C C . PRO A 1 84 ? 3.579 -17.773 14.384 1.00 76.31 84 PRO A C 1
ATOM 687 O O . PRO A 1 84 ? 3.355 -18.889 13.927 1.00 76.31 84 PRO A O 1
ATOM 690 N N . ASP A 1 85 ? 3.663 -17.528 15.687 1.00 80.19 85 ASP A N 1
ATOM 691 C CA . ASP A 1 85 ? 3.513 -18.480 16.784 1.00 80.19 85 ASP A CA 1
ATOM 692 C C . ASP A 1 85 ? 2.132 -18.413 17.451 1.00 80.19 85 ASP A C 1
ATOM 694 O O . ASP A 1 85 ? 1.920 -19.057 18.479 1.00 80.19 85 ASP A O 1
ATOM 698 N N . ALA A 1 86 ? 1.190 -17.656 16.873 1.00 85.69 86 ALA A N 1
ATOM 699 C CA . ALA A 1 86 ? -0.190 -17.653 17.333 1.00 85.69 86 ALA A CA 1
ATOM 700 C C . ALA A 1 86 ? -0.769 -19.069 17.224 1.00 85.69 86 ALA A C 1
ATOM 702 O O . ALA A 1 86 ? -0.692 -19.712 16.173 1.00 85.69 86 ALA A O 1
ATOM 703 N N . ASP A 1 87 ? -1.336 -19.554 18.325 1.00 87.31 87 ASP A N 1
ATOM 704 C CA . ASP A 1 87 ? -1.985 -20.854 18.352 1.00 87.31 87 ASP A CA 1
ATOM 705 C C . ASP A 1 87 ? -3.351 -20.826 17.644 1.00 87.31 87 ASP A C 1
ATOM 707 O O . ASP A 1 87 ? -3.887 -19.784 17.253 1.00 87.31 87 ASP A O 1
ATOM 711 N N . GLU A 1 88 ? -3.915 -22.018 17.454 1.00 90.31 88 GLU A N 1
ATOM 712 C CA . GLU A 1 88 ? -5.209 -22.184 16.791 1.00 90.31 88 GLU A CA 1
ATOM 713 C C . GLU A 1 88 ? -6.350 -21.514 17.571 1.00 90.31 88 GLU A C 1
ATOM 715 O O . GLU A 1 88 ? -7.332 -21.081 16.977 1.00 90.31 88 GLU A O 1
ATOM 720 N N . GLU A 1 89 ? -6.221 -21.384 18.894 1.00 91.94 89 GLU A N 1
ATOM 721 C CA . GLU A 1 89 ? -7.238 -20.734 19.720 1.00 91.94 89 GLU A CA 1
ATOM 722 C C . GLU A 1 89 ? -7.323 -19.238 19.395 1.00 91.94 89 GLU A C 1
ATOM 724 O O . GLU A 1 89 ? -8.420 -18.711 19.205 1.00 91.94 89 GLU A O 1
ATOM 729 N N . VAL A 1 90 ? -6.177 -18.570 19.235 1.00 89.88 90 VAL A N 1
ATOM 730 C CA . VAL A 1 90 ? -6.115 -17.170 18.791 1.00 89.88 90 VAL A CA 1
ATOM 731 C C . VAL A 1 90 ? -6.697 -17.008 17.388 1.00 89.88 90 VAL A C 1
ATOM 733 O O . VAL A 1 90 ? -7.480 -16.085 17.160 1.00 89.88 90 VAL A O 1
ATOM 736 N N . ARG A 1 91 ? -6.363 -17.900 16.446 1.00 91.19 91 ARG A N 1
ATOM 737 C CA . ARG A 1 91 ? -6.928 -17.866 15.084 1.00 91.19 91 ARG A CA 1
ATOM 738 C C . ARG A 1 91 ? -8.454 -17.955 15.115 1.00 91.19 91 ARG A C 1
ATOM 740 O O . ARG A 1 91 ? -9.113 -17.107 14.518 1.00 91.19 91 ARG A O 1
ATOM 747 N N . VAL A 1 92 ? -9.003 -18.933 15.835 1.00 94.12 92 VAL A N 1
ATOM 748 C CA . VAL A 1 92 ? -10.455 -19.124 15.960 1.00 94.12 92 VAL A CA 1
ATOM 749 C C . VAL A 1 92 ? -11.117 -17.894 16.577 1.00 94.12 92 VAL A C 1
ATOM 751 O O . VAL A 1 92 ? -12.110 -17.417 16.040 1.00 94.12 92 VAL A O 1
ATOM 754 N N . GLN A 1 93 ? -10.548 -17.318 17.641 1.00 93.75 93 GLN A N 1
ATOM 755 C CA . GLN A 1 93 ? -11.092 -16.099 18.256 1.00 93.75 93 GLN A CA 1
ATOM 756 C C . GLN A 1 93 ? -11.131 -14.916 17.276 1.00 93.75 93 GLN A C 1
ATOM 758 O O . GLN A 1 93 ? -12.102 -14.155 17.255 1.00 93.75 93 GLN A O 1
ATOM 763 N N . VAL A 1 94 ? -10.096 -14.759 16.444 1.00 91.50 94 VAL A N 1
ATOM 764 C CA . VAL A 1 94 ? -10.061 -13.724 15.401 1.00 91.50 94 VAL A CA 1
ATOM 765 C C . VAL A 1 94 ? -11.135 -13.989 14.346 1.00 91.50 94 VAL A C 1
ATOM 767 O O . VAL A 1 94 ? -11.900 -13.083 14.027 1.00 91.50 94 VAL A O 1
ATOM 770 N N . GLU A 1 95 ? -11.244 -15.214 13.834 1.00 93.75 95 GLU A N 1
ATOM 771 C CA . GLU A 1 95 ? -12.246 -15.584 12.825 1.00 93.75 95 GLU A CA 1
ATOM 772 C C . GLU A 1 95 ? -13.687 -15.445 13.346 1.00 93.75 95 GLU A C 1
ATOM 774 O O . GLU A 1 95 ? -14.568 -14.970 12.627 1.00 93.75 95 GLU A O 1
ATOM 779 N N . GLU A 1 96 ? -13.947 -15.803 14.605 1.00 94.94 96 GLU A N 1
ATOM 780 C CA . GLU A 1 96 ? -15.241 -15.585 15.260 1.00 94.94 96 GLU A CA 1
ATOM 781 C C . GLU A 1 96 ? -15.569 -14.092 15.371 1.00 94.94 96 GLU A C 1
ATOM 783 O O . GLU A 1 96 ? -16.686 -13.686 15.047 1.00 94.94 96 GLU A O 1
ATOM 788 N N . THR A 1 97 ? -14.585 -13.269 15.744 1.00 93.75 97 THR A N 1
ATOM 789 C CA . THR A 1 97 ? -14.737 -11.808 15.809 1.00 93.75 97 THR A CA 1
ATOM 790 C C . THR A 1 97 ? -15.057 -11.228 14.430 1.00 93.75 97 THR A C 1
ATOM 792 O O . THR A 1 97 ? -15.983 -10.432 14.293 1.00 93.75 97 THR A O 1
ATOM 795 N N . LEU A 1 98 ? -14.340 -11.641 13.380 1.00 91.12 98 LEU A N 1
ATOM 796 C CA . LEU A 1 98 ? -14.604 -11.178 12.013 1.00 91.12 98 LEU A CA 1
ATOM 797 C C . LEU A 1 98 ? -16.023 -11.541 11.565 1.00 91.12 98 LEU A C 1
ATOM 799 O O . LEU A 1 98 ? -16.740 -10.685 11.048 1.00 91.12 98 LEU A O 1
ATOM 803 N N . ASN A 1 99 ? -16.465 -12.769 11.847 1.00 91.88 99 ASN A N 1
ATOM 804 C CA . ASN A 1 99 ? -17.825 -13.209 11.545 1.00 91.88 99 ASN A CA 1
ATOM 805 C C . ASN A 1 99 ? -18.893 -12.410 12.310 1.00 91.88 99 ASN A C 1
ATOM 807 O O . ASN A 1 99 ? -19.925 -12.077 11.727 1.00 91.88 99 ASN A O 1
ATOM 811 N N . GLU A 1 100 ? -18.662 -12.073 13.585 1.00 92.75 100 GLU A N 1
ATOM 812 C CA . GLU A 1 100 ? -19.576 -11.237 14.381 1.00 92.75 100 GLU A CA 1
ATOM 813 C C . GLU A 1 100 ? -19.798 -9.862 13.734 1.00 92.75 100 GLU A C 1
ATOM 815 O O . GLU A 1 100 ? -20.926 -9.361 13.701 1.00 92.75 100 GLU A O 1
ATOM 820 N N . TYR A 1 101 ? -18.739 -9.281 13.167 1.00 87.06 101 TYR A N 1
ATOM 821 C CA . TYR A 1 101 ? -18.785 -7.982 12.494 1.00 87.06 101 TYR A CA 1
ATOM 822 C C . TYR A 1 101 ? -19.068 -8.067 10.987 1.00 87.06 101 TYR A C 1
ATOM 824 O O . TYR A 1 101 ? -19.107 -7.030 10.324 1.00 87.06 101 TYR A O 1
ATOM 832 N N . GLY A 1 102 ? -19.314 -9.267 10.448 1.00 87.38 102 GLY A N 1
ATOM 833 C CA . GLY A 1 102 ? -19.616 -9.477 9.031 1.00 87.38 102 GLY A CA 1
ATOM 834 C C . GLY A 1 102 ? -18.446 -9.172 8.093 1.00 87.38 102 GLY A C 1
ATOM 835 O O . GLY A 1 102 ? -18.684 -8.728 6.977 1.00 87.38 102 GLY A O 1
ATOM 836 N N . VAL A 1 103 ? -17.212 -9.380 8.555 1.00 89.69 103 VAL A N 1
ATOM 837 C CA . VAL A 1 103 ? -15.977 -9.188 7.786 1.00 89.69 103 VAL A CA 1
ATOM 838 C C . VAL A 1 103 ? -15.514 -10.531 7.224 1.00 89.69 103 VAL A C 1
ATOM 840 O O . VAL A 1 103 ? -15.388 -11.511 7.955 1.00 89.69 103 VAL A O 1
ATOM 843 N N . SER A 1 104 ? -15.243 -10.574 5.925 1.00 87.31 104 SER A N 1
ATOM 844 C CA . SER A 1 104 ? -14.863 -11.766 5.156 1.00 87.31 104 SER A CA 1
ATOM 845 C C . SER A 1 104 ? -13.359 -11.876 4.869 1.00 87.31 104 SER A C 1
ATOM 847 O O . SER A 1 104 ? -12.918 -12.828 4.220 1.00 87.31 104 SER A O 1
ATOM 849 N N . ALA A 1 105 ? -12.565 -10.923 5.363 1.00 82.25 105 ALA A N 1
ATOM 850 C CA . ALA A 1 105 ? -11.125 -10.872 5.150 1.00 82.25 105 ALA A CA 1
ATOM 851 C C . ALA A 1 105 ? -10.407 -12.156 5.629 1.00 82.25 105 ALA A C 1
ATOM 853 O O . ALA A 1 105 ? -10.659 -12.634 6.739 1.00 82.25 105 ALA A O 1
ATOM 854 N N . PRO A 1 106 ? -9.466 -12.708 4.841 1.00 81.81 106 PRO A N 1
ATOM 855 C CA . PRO A 1 106 ? -8.743 -13.923 5.205 1.00 81.81 106 PRO A CA 1
ATOM 856 C C . PRO A 1 106 ? -7.789 -13.702 6.388 1.00 81.81 106 PRO A C 1
ATOM 858 O O . PRO A 1 106 ? -7.079 -12.695 6.444 1.00 81.81 106 PRO A O 1
ATOM 861 N N . VAL A 1 107 ? -7.710 -14.690 7.290 1.00 85.31 107 VAL A N 1
ATOM 862 C CA . VAL A 1 107 ? -6.761 -14.721 8.417 1.00 85.31 107 VAL A CA 1
ATOM 863 C C . VAL A 1 107 ? -5.538 -15.568 8.060 1.00 85.31 107 VAL A C 1
ATOM 865 O O . VAL A 1 107 ? -5.621 -16.788 7.872 1.00 85.31 107 VAL A O 1
ATOM 868 N N . VAL A 1 108 ? -4.375 -14.926 7.985 1.00 82.75 108 VAL A N 1
ATOM 869 C CA . VAL A 1 108 ? -3.099 -15.550 7.615 1.00 82.75 108 VAL A CA 1
ATOM 870 C C . VAL A 1 108 ? -2.076 -15.409 8.737 1.00 82.75 108 VAL A C 1
ATOM 872 O O . VAL A 1 108 ? -2.055 -14.417 9.460 1.00 82.75 108 VAL A O 1
ATOM 875 N N . SER A 1 109 ? -1.207 -16.405 8.892 1.00 77.94 109 SER A N 1
ATOM 876 C CA . SER A 1 109 ? -0.103 -16.317 9.848 1.00 77.94 109 SER A CA 1
ATOM 877 C C . SER A 1 109 ? 1.008 -15.435 9.290 1.00 77.94 109 SER A C 1
ATOM 879 O O . SER A 1 109 ? 1.350 -15.513 8.109 1.00 77.94 109 SER A O 1
ATOM 881 N N . SER A 1 110 ? 1.577 -14.600 10.151 1.00 72.06 110 SER A N 1
ATOM 882 C CA . SER A 1 110 ? 2.724 -13.763 9.837 1.00 72.06 110 SER A CA 1
ATOM 883 C C . SER A 1 110 ? 3.916 -14.632 9.472 1.00 72.06 110 SER A C 1
ATOM 885 O O . SER A 1 110 ? 4.195 -15.647 10.110 1.00 72.06 110 SER A O 1
ATOM 887 N N . GLN A 1 111 ? 4.640 -14.199 8.448 1.00 64.06 111 GLN A N 1
ATOM 888 C CA . GLN A 1 111 ? 5.850 -14.857 7.975 1.00 64.06 111 GLN A CA 1
ATOM 889 C C . GLN A 1 111 ? 7.115 -14.200 8.546 1.00 64.06 111 GLN A C 1
ATOM 891 O O . GLN A 1 111 ? 8.206 -14.603 8.182 1.00 64.06 111 GLN A O 1
ATOM 896 N N . LEU A 1 112 ? 6.992 -13.249 9.486 1.00 58.53 112 LEU A N 1
ATOM 897 C CA . LEU A 1 112 ? 8.128 -12.538 10.102 1.00 58.53 112 LEU A CA 1
ATOM 898 C C . LEU A 1 112 ? 9.160 -13.456 10.780 1.00 58.53 112 LEU A C 1
ATOM 900 O O . LEU A 1 112 ? 10.330 -13.099 10.860 1.00 58.53 112 LEU A O 1
ATOM 904 N N . ALA A 1 113 ? 8.732 -14.609 11.305 1.00 52.47 113 ALA A N 1
ATOM 905 C CA . ALA A 1 113 ? 9.632 -15.599 11.908 1.00 52.47 113 ALA A CA 1
ATOM 906 C C . ALA A 1 113 ? 10.183 -16.614 10.892 1.00 52.47 113 ALA A C 1
ATOM 908 O O . ALA A 1 113 ? 11.085 -17.384 11.224 1.00 52.47 113 ALA A O 1
ATOM 909 N N . ASN A 1 114 ? 9.645 -16.624 9.673 1.00 47.22 114 ASN A N 1
ATOM 910 C CA . ASN A 1 114 ? 10.201 -17.395 8.578 1.00 47.22 114 ASN A CA 1
ATOM 911 C C . ASN A 1 114 ? 11.262 -16.532 7.876 1.00 47.22 114 ASN A C 1
ATOM 913 O O . ASN A 1 114 ? 11.102 -15.313 7.795 1.00 47.22 114 ASN A O 1
ATOM 917 N N . PRO A 1 115 ? 12.352 -17.125 7.354 1.00 47.16 115 PRO A N 1
ATOM 918 C CA . PRO A 1 115 ? 13.126 -16.441 6.319 1.00 47.16 115 PRO A CA 1
ATOM 919 C C . PRO A 1 115 ? 12.148 -15.967 5.231 1.00 47.16 115 PRO A C 1
ATOM 921 O O . PRO A 1 115 ? 11.147 -16.665 5.030 1.00 47.16 115 PRO A O 1
ATOM 924 N N . PRO A 1 116 ? 12.390 -14.804 4.589 1.00 45.62 116 PRO A N 1
ATOM 925 C CA . PRO A 1 116 ? 11.466 -14.223 3.624 1.00 45.62 116 PRO A CA 1
ATOM 926 C C . PRO A 1 116 ? 10.958 -15.329 2.716 1.00 45.62 116 PRO A C 1
ATOM 928 O O . PRO A 1 116 ? 11.742 -16.078 2.126 1.00 45.62 116 PRO A O 1
ATOM 931 N N . THR A 1 117 ? 9.642 -15.514 2.717 1.00 42.59 117 THR A N 1
ATOM 932 C CA . THR A 1 117 ? 9.005 -16.475 1.834 1.00 42.59 117 THR A CA 1
ATOM 933 C C . THR A 1 117 ? 9.202 -15.892 0.452 1.00 42.59 117 THR A C 1
ATOM 935 O O . THR A 1 117 ? 8.418 -15.058 0.016 1.00 42.59 117 THR A O 1
ATOM 938 N N . HIS A 1 118 ? 10.283 -16.285 -0.219 1.00 43.31 118 HIS A N 1
ATOM 939 C CA . HIS A 1 118 ? 10.310 -16.235 -1.666 1.00 43.31 118 HIS A CA 1
ATOM 940 C C . HIS A 1 118 ? 9.013 -16.918 -2.080 1.00 43.31 118 HIS A C 1
ATOM 942 O O . HIS A 1 118 ? 8.835 -18.111 -1.809 1.00 43.31 118 HIS A O 1
ATOM 948 N N . HIS A 1 119 ? 8.054 -16.176 -2.639 1.00 47.50 119 HIS A N 1
ATOM 949 C CA . HIS A 1 119 ? 7.054 -16.890 -3.402 1.00 47.50 119 HIS A CA 1
ATOM 950 C C . HIS A 1 119 ? 7.872 -17.555 -4.506 1.00 47.50 119 HIS A C 1
ATOM 952 O O . HIS A 1 119 ? 8.658 -16.878 -5.166 1.00 47.50 119 HIS A O 1
ATOM 958 N N . ASP A 1 120 ? 7.731 -18.870 -4.690 1.00 56.12 120 ASP A N 1
ATOM 959 C CA . ASP A 1 120 ? 8.495 -19.605 -5.714 1.00 56.12 120 ASP A CA 1
ATOM 960 C C . ASP A 1 120 ? 8.377 -18.940 -7.106 1.00 56.12 120 ASP A C 1
ATOM 962 O O . ASP A 1 120 ? 9.190 -19.176 -7.999 1.00 56.12 120 ASP A O 1
ATOM 966 N N . THR A 1 121 ? 7.350 -18.099 -7.276 1.00 64.50 121 THR A N 1
ATOM 967 C CA . THR A 1 121 ? 7.011 -17.363 -8.485 1.00 64.50 121 THR A CA 1
ATOM 968 C C . THR A 1 121 ? 7.249 -15.849 -8.429 1.00 64.50 121 THR A C 1
ATOM 970 O O . THR A 1 121 ? 7.329 -15.257 -9.503 1.00 64.50 121 THR A O 1
ATOM 973 N N . TYR A 1 122 ? 7.311 -15.202 -7.249 1.00 74.62 122 TYR A N 1
ATOM 974 C CA . TYR A 1 122 ? 7.480 -13.739 -7.164 1.00 74.62 122 TYR A CA 1
ATOM 975 C C . TYR A 1 122 ? 8.049 -13.184 -5.834 1.00 74.62 122 TYR A C 1
ATOM 977 O O . TYR A 1 122 ? 8.005 -13.823 -4.785 1.00 74.62 122 TYR A O 1
ATOM 985 N N . ASP A 1 123 ? 8.558 -11.957 -5.873 1.00 77.81 123 ASP A N 1
ATOM 986 C CA . ASP A 1 123 ? 8.961 -11.144 -4.720 1.00 77.81 123 ASP A CA 1
ATOM 987 C C . ASP A 1 123 ? 8.365 -9.735 -4.852 1.00 77.81 123 ASP A C 1
ATOM 989 O O . ASP A 1 123 ? 8.069 -9.300 -5.967 1.00 77.81 123 ASP A O 1
ATOM 993 N N . ALA A 1 124 ? 8.122 -9.049 -3.733 1.00 78.62 124 ALA A N 1
ATOM 994 C CA . ALA A 1 124 ? 7.506 -7.726 -3.734 1.00 78.62 124 ALA A CA 1
ATOM 995 C C . ALA A 1 124 ? 8.127 -6.797 -2.688 1.00 78.62 124 ALA A C 1
ATOM 997 O O . ALA A 1 124 ? 8.238 -7.144 -1.512 1.00 78.62 124 ALA A O 1
ATOM 998 N N . GLU A 1 125 ? 8.448 -5.581 -3.112 1.00 76.44 125 GLU A N 1
ATOM 999 C CA . GLU A 1 125 ? 9.091 -4.548 -2.312 1.00 76.44 125 GLU A CA 1
ATOM 1000 C C . GLU A 1 125 ? 8.351 -3.215 -2.482 1.00 76.44 125 GLU A C 1
ATOM 1002 O O . GLU A 1 125 ? 7.889 -2.893 -3.572 1.00 76.44 125 GLU A O 1
ATOM 1007 N N . LEU A 1 126 ? 8.189 -2.447 -1.402 1.00 74.19 126 LEU A N 1
ATOM 1008 C CA . LEU A 1 126 ? 7.437 -1.188 -1.401 1.00 74.19 126 LEU A CA 1
ATOM 1009 C C . LEU A 1 126 ? 8.323 -0.033 -0.941 1.00 74.19 126 LEU A C 1
ATOM 1011 O O . LEU A 1 126 ? 9.006 -0.124 0.079 1.00 74.19 126 LEU A O 1
ATOM 1015 N N . GLY A 1 127 ? 8.203 1.090 -1.640 1.00 71.19 127 GLY A N 1
ATOM 1016 C CA . GLY A 1 127 ? 8.955 2.308 -1.414 1.00 71.19 127 GLY A CA 1
ATOM 1017 C C . GLY A 1 127 ? 8.164 3.583 -1.727 1.00 71.19 127 GLY A C 1
ATOM 1018 O O . GLY A 1 127 ? 6.978 3.564 -2.060 1.00 71.19 127 GLY A O 1
ATOM 1019 N N . GLY A 1 128 ? 8.816 4.737 -1.583 1.00 64.81 128 GLY A N 1
ATOM 1020 C CA . GLY A 1 128 ? 8.272 6.033 -2.011 1.00 64.81 128 GLY A CA 1
ATOM 1021 C C . GLY A 1 128 ? 7.343 6.758 -1.028 1.00 64.81 128 GLY A C 1
ATOM 1022 O O . GLY A 1 128 ? 7.087 7.945 -1.212 1.00 64.81 128 GLY A O 1
ATOM 1023 N N . ALA A 1 129 ? 6.912 6.136 0.077 1.00 56.44 129 ALA A N 1
ATOM 1024 C CA . ALA A 1 129 ? 6.160 6.868 1.099 1.00 56.44 129 ALA A CA 1
ATOM 1025 C C . ALA A 1 129 ? 6.959 8.092 1.603 1.00 56.44 129 ALA A C 1
ATOM 1027 O O . ALA A 1 129 ? 8.167 8.011 1.832 1.00 56.44 129 ALA A O 1
ATOM 1028 N N . ALA A 1 130 ? 6.274 9.218 1.844 1.00 51.16 130 ALA A N 1
ATOM 1029 C CA . ALA A 1 130 ? 6.842 10.514 2.256 1.00 51.16 130 ALA A CA 1
ATOM 1030 C C . ALA A 1 130 ? 7.760 10.502 3.501 1.00 51.16 130 ALA A C 1
ATOM 1032 O O . ALA A 1 130 ? 8.322 11.542 3.842 1.00 51.16 130 ALA A O 1
ATOM 1033 N N . ASN A 1 131 ? 7.903 9.360 4.174 1.00 48.06 131 ASN A N 1
ATOM 1034 C CA . ASN A 1 131 ? 8.814 9.145 5.293 1.00 48.06 131 ASN A CA 1
ATOM 1035 C C . ASN A 1 131 ? 10.274 8.876 4.842 1.00 48.06 131 ASN A C 1
ATOM 1037 O O . ASN A 1 131 ? 11.152 8.811 5.701 1.00 48.06 131 ASN A O 1
ATOM 1041 N N . TYR A 1 132 ? 10.542 8.721 3.531 1.00 50.69 132 TYR A N 1
ATOM 1042 C CA . TYR A 1 132 ? 11.841 8.246 3.017 1.00 50.69 132 TYR A CA 1
ATOM 1043 C C . TYR A 1 132 ? 12.561 9.139 1.992 1.00 50.69 132 TYR A C 1
ATOM 1045 O O . TYR A 1 132 ? 13.573 8.718 1.457 1.00 50.69 132 TYR A O 1
ATOM 1053 N N . GLY A 1 133 ? 12.136 10.383 1.744 1.00 56.38 133 GLY A N 1
ATOM 1054 C CA . GLY A 1 133 ? 12.967 11.306 0.944 1.00 56.38 133 GLY A CA 1
ATOM 1055 C C . GLY A 1 133 ? 12.201 12.340 0.132 1.00 56.38 133 GLY A C 1
ATOM 1056 O O . GLY A 1 133 ? 12.653 13.473 0.012 1.00 56.38 133 GLY A O 1
ATOM 1057 N N . GLY A 1 134 ? 10.995 12.015 -0.342 1.00 62.25 134 GLY A N 1
ATOM 1058 C CA . GLY A 1 134 ? 10.015 12.992 -0.837 1.00 62.25 134 GLY A CA 1
ATOM 1059 C C . GLY A 1 134 ? 10.492 13.967 -1.930 1.00 62.25 134 GLY A C 1
ATOM 1060 O O . GLY A 1 134 ? 9.870 15.028 -2.069 1.00 62.25 134 GLY A O 1
ATOM 1061 N N . SER A 1 135 ? 11.570 13.644 -2.651 1.00 71.50 135 SER A N 1
ATOM 1062 C CA . SER A 1 135 ? 12.090 14.350 -3.828 1.00 71.50 135 SER A CA 1
ATOM 1063 C C . SER A 1 135 ? 11.949 13.471 -5.072 1.00 71.50 135 SER A C 1
ATOM 1065 O O . SER A 1 135 ? 11.854 12.253 -4.956 1.00 71.50 135 SER A O 1
ATOM 1067 N N . GLU A 1 136 ? 11.911 14.093 -6.253 1.00 74.50 136 GLU A N 1
ATOM 1068 C CA . GLU A 1 136 ? 11.918 13.371 -7.538 1.00 74.50 136 GLU A CA 1
ATOM 1069 C C . GLU A 1 136 ? 13.177 12.508 -7.659 1.00 74.50 136 GLU A C 1
ATOM 1071 O O . GLU A 1 136 ? 13.063 11.320 -7.915 1.00 74.50 136 GLU A O 1
ATOM 1076 N N . GLU A 1 137 ? 14.343 13.077 -7.334 1.00 78.94 137 GLU A N 1
ATOM 1077 C CA . GLU A 1 137 ? 15.643 12.387 -7.343 1.00 78.94 137 GLU A CA 1
ATOM 1078 C C . GLU A 1 137 ? 15.644 11.121 -6.475 1.00 78.94 137 GLU A C 1
ATOM 1080 O O . GLU A 1 137 ? 16.064 10.073 -6.936 1.00 78.94 137 GLU A O 1
ATOM 1085 N N . TYR A 1 138 ? 15.089 11.168 -5.257 1.00 78.62 138 TYR A N 1
ATOM 1086 C CA . TYR A 1 138 ? 15.005 9.978 -4.402 1.00 78.62 138 TYR A CA 1
ATOM 1087 C C . TYR A 1 138 ? 14.127 8.881 -5.015 1.00 78.62 138 TYR A C 1
ATOM 1089 O O . TYR A 1 138 ? 14.438 7.700 -4.905 1.00 78.62 138 TYR A O 1
ATOM 1097 N N . LEU A 1 139 ? 13.002 9.260 -5.623 1.00 77.31 139 LEU A N 1
ATOM 1098 C CA . LEU A 1 139 ? 12.095 8.298 -6.244 1.00 77.31 139 LEU A CA 1
ATOM 1099 C C . LEU A 1 139 ? 12.694 7.706 -7.513 1.00 77.31 139 LEU A C 1
ATOM 1101 O O . LEU A 1 139 ? 12.514 6.519 -7.755 1.00 77.31 139 LEU A O 1
ATOM 1105 N N . GLU A 1 140 ? 13.407 8.515 -8.294 1.00 82.50 140 GLU A N 1
ATOM 1106 C CA . GLU A 1 140 ? 14.182 8.044 -9.436 1.00 82.50 140 GLU A CA 1
ATOM 1107 C C . GLU A 1 140 ? 15.280 7.084 -8.977 1.00 82.50 140 GLU A C 1
ATOM 1109 O O . GLU A 1 140 ? 15.358 5.981 -9.508 1.00 82.50 140 GLU A O 1
ATOM 1114 N N . ASP A 1 141 ? 16.076 7.438 -7.969 1.00 85.19 141 ASP A N 1
ATOM 1115 C CA . ASP A 1 141 ? 17.126 6.571 -7.426 1.00 85.19 141 ASP A CA 1
ATOM 1116 C C . ASP A 1 141 ? 16.549 5.240 -6.936 1.00 85.19 141 ASP A C 1
ATOM 1118 O O . ASP A 1 141 ? 17.038 4.183 -7.321 1.00 85.19 141 ASP A O 1
ATOM 1122 N N . LEU A 1 142 ? 15.455 5.281 -6.170 1.00 83.56 142 LEU A N 1
ATOM 1123 C CA . LEU A 1 142 ? 14.774 4.087 -5.665 1.00 83.56 142 LEU A CA 1
ATOM 1124 C C . LEU A 1 142 ? 14.244 3.201 -6.798 1.00 83.56 142 LEU A C 1
ATOM 1126 O O . LEU A 1 142 ? 14.323 1.976 -6.743 1.00 83.56 142 LEU A O 1
ATOM 1130 N N . PHE A 1 143 ? 13.708 3.827 -7.845 1.00 84.00 143 PHE A N 1
ATOM 1131 C CA . PHE A 1 143 ? 13.254 3.127 -9.036 1.00 84.00 143 PHE A CA 1
ATOM 1132 C C . PHE A 1 143 ? 14.415 2.382 -9.713 1.00 84.00 143 PHE A C 1
ATOM 1134 O O . PHE A 1 143 ? 14.258 1.222 -10.097 1.00 84.00 143 PHE A O 1
ATOM 1141 N N . HIS A 1 144 ? 15.578 3.027 -9.853 1.00 85.94 144 HIS A N 1
ATOM 1142 C CA . HIS A 1 144 ? 16.765 2.408 -10.447 1.00 85.94 144 HIS A CA 1
ATOM 1143 C C . HIS A 1 144 ? 17.348 1.317 -9.546 1.00 85.94 144 HIS A C 1
ATOM 1145 O O . HIS A 1 144 ? 17.641 0.231 -10.039 1.00 85.94 144 HIS A O 1
ATOM 1151 N N . GLU A 1 145 ? 17.448 1.567 -8.240 1.00 88.44 145 GLU A N 1
ATOM 1152 C CA . GLU A 1 145 ? 17.945 0.621 -7.235 1.00 88.44 145 GLU A CA 1
ATOM 1153 C C . GLU A 1 145 ? 17.173 -0.702 -7.301 1.00 88.44 145 GLU A C 1
ATOM 1155 O O . GLU A 1 145 ? 17.776 -1.768 -7.391 1.00 88.44 145 GLU A O 1
ATOM 1160 N N . TYR A 1 146 ? 15.842 -0.654 -7.407 1.00 89.19 146 TYR A N 1
ATOM 1161 C CA . TYR A 1 146 ? 15.026 -1.860 -7.549 1.00 89.19 146 TYR A CA 1
ATOM 1162 C C . TYR A 1 146 ? 15.384 -2.726 -8.760 1.00 89.19 146 TYR A C 1
ATOM 1164 O O . TYR A 1 146 ? 15.361 -3.957 -8.651 1.00 89.19 146 TYR A O 1
ATOM 1172 N N . VAL A 1 147 ? 15.722 -2.113 -9.894 1.00 89.19 147 VAL A N 1
ATOM 1173 C CA . VAL A 1 147 ? 16.109 -2.818 -11.125 1.00 89.19 147 VAL A CA 1
ATOM 1174 C C . VAL A 1 147 ? 17.564 -3.293 -11.045 1.00 89.19 147 VAL A C 1
ATOM 1176 O O . VAL A 1 147 ? 17.857 -4.430 -11.419 1.00 89.19 147 VAL A O 1
ATOM 1179 N N . GLU A 1 148 ? 18.472 -2.456 -10.538 1.00 89.19 148 GLU A N 1
ATOM 1180 C CA . GLU A 1 148 ? 19.907 -2.752 -10.439 1.00 89.19 148 GLU A CA 1
ATOM 1181 C C . GLU A 1 148 ? 20.224 -3.840 -9.407 1.00 89.19 148 GLU A C 1
ATOM 1183 O O . GLU A 1 148 ? 21.073 -4.695 -9.660 1.00 89.19 148 GLU A O 1
ATOM 1188 N N . GLU A 1 149 ? 19.538 -3.841 -8.264 1.00 87.88 149 GLU A N 1
ATOM 1189 C CA . GLU A 1 149 ? 19.741 -4.830 -7.201 1.00 87.88 149 GLU A CA 1
ATOM 1190 C C . GLU A 1 149 ? 19.032 -6.164 -7.470 1.00 87.88 149 GLU A C 1
ATOM 1192 O O . GLU A 1 149 ? 19.206 -7.131 -6.723 1.00 87.88 149 GLU A O 1
ATOM 1197 N N . THR A 1 150 ? 18.239 -6.249 -8.542 1.00 87.94 150 THR A N 1
ATOM 1198 C CA . THR A 1 150 ? 17.577 -7.497 -8.919 1.00 87.94 150 THR A CA 1
ATOM 1199 C C . THR A 1 150 ? 18.603 -8.550 -9.342 1.00 87.94 150 THR A C 1
ATOM 1201 O O . THR A 1 150 ? 19.416 -8.346 -10.242 1.00 87.94 150 THR A O 1
ATOM 1204 N N . ASP A 1 151 ? 18.520 -9.729 -8.725 1.00 87.81 151 ASP A N 1
ATOM 1205 C CA . ASP A 1 151 ? 19.242 -10.919 -9.173 1.00 87.81 151 ASP A CA 1
ATOM 1206 C C . ASP A 1 151 ? 18.566 -11.511 -10.423 1.00 87.81 151 ASP A C 1
ATOM 1208 O O . ASP A 1 151 ? 17.658 -12.340 -10.330 1.00 87.81 151 ASP A O 1
ATOM 1212 N N . TRP A 1 152 ? 18.988 -11.055 -11.601 1.00 88.56 152 TRP A N 1
ATOM 1213 C CA . TRP A 1 152 ? 18.431 -11.465 -12.897 1.00 88.56 152 TRP A CA 1
ATOM 1214 C C . TRP A 1 152 ? 18.678 -12.938 -13.252 1.00 88.56 152 TRP A C 1
ATOM 1216 O O . TRP A 1 152 ? 18.001 -13.474 -14.127 1.00 88.56 152 TRP A O 1
ATOM 1226 N N . ASP A 1 153 ? 19.592 -13.628 -12.557 1.00 84.88 153 ASP A N 1
ATOM 1227 C CA . ASP A 1 153 ? 19.742 -15.082 -12.702 1.00 84.88 153 ASP A CA 1
ATOM 1228 C C . ASP A 1 153 ? 18.573 -15.842 -12.038 1.00 84.88 153 ASP A C 1
ATOM 1230 O O . ASP A 1 153 ? 18.343 -17.021 -12.329 1.00 84.88 153 ASP A O 1
ATOM 1234 N N . VAL A 1 154 ? 17.830 -15.174 -11.148 1.00 83.88 154 VAL A N 1
ATOM 1235 C CA . VAL A 1 154 ? 16.663 -15.708 -10.432 1.00 83.88 154 VAL A CA 1
ATOM 1236 C C . VAL A 1 154 ? 15.361 -15.114 -10.972 1.00 83.88 154 VAL A C 1
ATOM 1238 O O . VAL A 1 154 ? 14.400 -15.850 -11.201 1.00 83.88 154 VAL A O 1
ATOM 1241 N N . TRP A 1 155 ? 15.323 -13.798 -11.183 1.00 88.44 155 TRP A N 1
ATOM 1242 C CA . TRP A 1 155 ? 14.125 -13.050 -11.556 1.00 88.44 155 TRP A CA 1
ATOM 1243 C C . TRP A 1 155 ? 14.214 -12.589 -13.010 1.00 88.44 155 TRP A C 1
ATOM 1245 O O . TRP A 1 155 ? 14.868 -11.598 -13.315 1.00 88.44 155 TRP A O 1
ATOM 1255 N N . SER A 1 156 ? 13.537 -13.289 -13.920 1.00 88.50 156 SER A N 1
ATOM 1256 C CA . SER A 1 156 ? 13.562 -12.957 -15.353 1.00 88.50 156 SER A CA 1
ATOM 1257 C C . SER A 1 156 ? 12.771 -11.694 -15.695 1.00 88.50 156 SER A C 1
ATOM 1259 O O . SER A 1 156 ? 12.949 -11.105 -16.761 1.00 88.50 156 SER A O 1
ATOM 1261 N N . THR A 1 157 ? 11.843 -11.295 -14.825 1.00 91.94 157 THR A N 1
ATOM 1262 C CA . THR A 1 157 ? 10.935 -10.179 -15.088 1.00 91.94 157 THR A CA 1
ATOM 1263 C C . THR A 1 157 ? 10.708 -9.356 -13.834 1.00 91.94 157 THR A C 1
ATOM 1265 O O . THR A 1 157 ? 10.485 -9.908 -12.759 1.00 91.94 157 THR A O 1
ATOM 1268 N N . VAL A 1 158 ? 10.715 -8.035 -13.984 1.00 91.88 158 VAL A N 1
ATOM 1269 C CA . VAL A 1 158 ? 10.426 -7.080 -12.915 1.00 91.88 158 VAL A CA 1
ATOM 1270 C C . VAL A 1 158 ? 9.383 -6.082 -13.397 1.00 91.88 158 VAL A C 1
ATOM 1272 O O . VAL A 1 158 ? 9.521 -5.520 -14.480 1.00 91.88 158 VAL A O 1
ATOM 1275 N N . ASP A 1 159 ? 8.353 -5.843 -12.593 1.00 91.38 159 ASP A N 1
ATOM 1276 C CA . ASP A 1 159 ? 7.418 -4.736 -12.775 1.00 91.38 159 ASP A CA 1
ATOM 1277 C C . ASP A 1 159 ? 7.611 -3.718 -11.647 1.00 91.38 159 ASP A C 1
ATOM 1279 O O . ASP A 1 159 ? 7.387 -4.023 -10.478 1.00 91.38 159 ASP A O 1
ATOM 1283 N N . VAL A 1 160 ? 8.000 -2.494 -12.002 1.00 90.31 160 VAL A N 1
ATOM 1284 C CA . VAL A 1 160 ? 8.054 -1.357 -11.078 1.00 90.31 160 VAL A CA 1
ATOM 1285 C C . VAL A 1 160 ? 6.791 -0.521 -11.274 1.00 90.31 160 VAL A C 1
ATOM 1287 O O . VAL A 1 160 ? 6.571 0.075 -12.330 1.00 90.31 160 VAL A O 1
ATOM 1290 N N . VAL A 1 161 ? 5.921 -0.520 -10.272 1.00 86.69 161 VAL A N 1
ATOM 1291 C CA . VAL A 1 161 ? 4.583 0.070 -10.292 1.00 86.69 161 VAL A CA 1
ATOM 1292 C C . VAL A 1 161 ? 4.582 1.367 -9.500 1.00 86.69 161 VAL A C 1
ATOM 1294 O O . VAL A 1 161 ? 4.707 1.382 -8.280 1.00 86.69 161 VAL A O 1
ATOM 1297 N N . GLN A 1 162 ? 4.394 2.474 -10.203 1.00 85.69 162 GLN A N 1
ATOM 1298 C CA . GLN A 1 162 ? 4.236 3.794 -9.621 1.00 85.69 162 GLN A CA 1
ATOM 1299 C C . GLN A 1 162 ? 2.749 4.098 -9.399 1.00 85.69 162 GLN A C 1
ATOM 1301 O O . GLN A 1 162 ? 1.941 4.043 -10.332 1.00 85.69 162 GLN A O 1
ATOM 1306 N N . LEU A 1 163 ? 2.400 4.491 -8.175 1.00 81.06 163 LEU A N 1
ATOM 1307 C CA . LEU A 1 163 ? 1.043 4.846 -7.760 1.00 81.06 163 LEU A CA 1
ATOM 1308 C C . LEU A 1 163 ? 0.982 6.329 -7.378 1.00 81.06 163 LEU A C 1
ATOM 1310 O O . LEU A 1 163 ? 1.752 6.786 -6.532 1.00 81.06 163 LEU A O 1
ATOM 1314 N N . ASN A 1 164 ? 0.050 7.084 -7.968 1.00 76.44 164 ASN A N 1
ATOM 1315 C CA . ASN A 1 164 ? -0.144 8.513 -7.681 1.00 76.44 164 ASN A CA 1
ATOM 1316 C C . ASN A 1 164 ? -1.615 8.869 -7.573 1.00 76.44 164 ASN A C 1
ATOM 1318 O O . ASN A 1 164 ? -2.450 8.292 -8.257 1.00 76.44 164 ASN A O 1
ATOM 1322 N N . GLN A 1 165 ? -1.961 9.858 -6.757 1.00 71.19 165 GLN A N 1
ATOM 1323 C CA . GLN A 1 165 ? -3.334 10.348 -6.733 1.00 71.19 165 GLN A CA 1
ATOM 1324 C C . GLN A 1 165 ? -3.678 11.055 -8.055 1.00 71.19 165 GLN A C 1
ATOM 1326 O O . GLN A 1 165 ? -2.886 11.861 -8.545 1.00 71.19 165 GLN A O 1
ATOM 1331 N N . LYS A 1 166 ? -4.879 10.804 -8.597 1.00 71.00 166 LYS A N 1
ATOM 1332 C CA . LYS A 1 166 ? -5.356 11.443 -9.833 1.00 71.00 166 LYS A CA 1
ATOM 1333 C C . LYS A 1 166 ? -5.200 12.967 -9.823 1.00 71.00 166 LYS A C 1
ATOM 1335 O O . LYS A 1 166 ? -5.716 13.642 -8.930 1.00 71.00 166 LYS A O 1
ATOM 1340 N N . GLY A 1 167 ? -4.528 13.495 -10.846 1.00 66.25 167 GLY A N 1
ATOM 1341 C CA . GLY A 1 167 ? -4.295 14.922 -11.067 1.00 66.25 167 GLY A CA 1
ATOM 1342 C C . GLY A 1 167 ? -3.271 15.554 -10.121 1.00 66.25 167 GLY A C 1
ATOM 1343 O O . GLY A 1 167 ? -3.192 16.781 -10.055 1.00 66.25 167 GLY A O 1
ATOM 1344 N N . ASN A 1 168 ? -2.520 14.753 -9.359 1.00 65.56 168 ASN A N 1
ATOM 1345 C CA . ASN A 1 168 ? -1.549 15.238 -8.383 1.00 65.56 168 ASN A CA 1
ATOM 1346 C C . ASN A 1 168 ? -0.266 14.393 -8.404 1.00 65.56 168 ASN A C 1
ATOM 1348 O O . ASN A 1 168 ?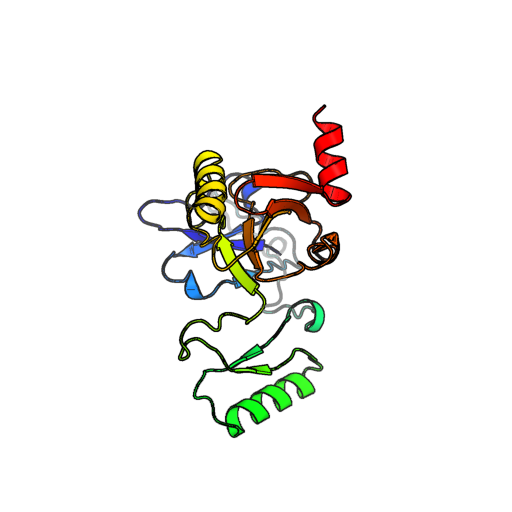 -0.014 13.574 -7.518 1.00 65.56 168 ASN A O 1
ATOM 1352 N N . LEU A 1 169 ? 0.552 14.617 -9.433 1.00 67.31 169 LEU A N 1
ATOM 1353 C CA . LEU A 1 169 ? 1.912 14.092 -9.521 1.00 67.31 169 LEU A CA 1
ATOM 1354 C C . LEU A 1 169 ? 2.818 14.906 -8.597 1.00 67.31 169 LEU A C 1
ATOM 1356 O O . LEU A 1 169 ? 3.276 15.991 -8.948 1.00 67.31 169 LEU A O 1
ATOM 1360 N N . HIS A 1 170 ? 3.041 14.399 -7.388 1.00 69.25 170 HIS A N 1
ATOM 1361 C CA . HIS A 1 170 ? 3.958 15.008 -6.436 1.00 69.25 170 HIS A CA 1
ATOM 1362 C C . HIS A 1 170 ? 4.794 13.915 -5.753 1.00 69.25 170 HIS A C 1
ATOM 1364 O O . HIS A 1 170 ? 4.224 12.946 -5.251 1.00 69.25 170 HIS A O 1
ATOM 1370 N N . PRO A 1 171 ? 6.126 14.067 -5.630 1.00 66.00 171 PRO A N 1
ATOM 1371 C CA . PRO A 1 171 ? 7.003 13.035 -5.060 1.00 66.00 171 PRO A CA 1
ATOM 1372 C C . PRO A 1 171 ? 6.585 12.556 -3.667 1.00 66.00 171 PRO A C 1
ATOM 1374 O O . PRO A 1 171 ? 6.662 11.393 -3.308 1.00 66.00 171 PRO A O 1
ATOM 1377 N N . ARG A 1 172 ? 6.072 13.477 -2.854 1.00 63.84 172 ARG A N 1
ATOM 1378 C CA . ARG A 1 172 ? 5.593 13.174 -1.493 1.00 63.84 172 ARG A CA 1
ATOM 1379 C C . ARG A 1 172 ? 4.261 12.424 -1.434 1.00 63.84 172 ARG A C 1
ATOM 1381 O O . ARG A 1 172 ? 3.803 12.109 -0.341 1.00 63.84 172 ARG A O 1
ATOM 1388 N N . THR A 1 173 ? 3.594 12.224 -2.561 1.00 66.19 173 THR A N 1
ATOM 1389 C CA . THR A 1 173 ? 2.294 11.546 -2.645 1.00 66.19 173 THR A CA 1
ATOM 1390 C C . THR A 1 173 ? 2.354 10.317 -3.549 1.00 66.19 173 THR A C 1
ATOM 1392 O O . THR A 1 173 ? 1.308 9.759 -3.874 1.00 66.19 173 THR A O 1
ATOM 1395 N N . MET A 1 174 ? 3.562 9.938 -3.969 1.00 73.81 174 MET A N 1
ATOM 1396 C CA . MET A 1 174 ? 3.842 8.842 -4.881 1.00 73.81 174 MET A CA 1
ATOM 1397 C C . MET A 1 174 ? 4.304 7.620 -4.090 1.00 73.81 174 MET A C 1
ATOM 1399 O O . MET A 1 174 ? 5.041 7.761 -3.120 1.00 73.81 174 MET A O 1
ATOM 1403 N N . PHE A 1 175 ? 3.886 6.433 -4.509 1.00 76.88 175 PHE A N 1
ATOM 1404 C CA . PHE A 1 175 ? 4.422 5.165 -4.016 1.00 76.88 175 PHE A CA 1
ATOM 1405 C C . PHE A 1 175 ? 5.022 4.395 -5.184 1.00 76.88 175 PHE A C 1
ATOM 1407 O O . PHE A 1 175 ? 4.562 4.544 -6.318 1.00 76.88 175 PHE A O 1
ATOM 1414 N N . ILE A 1 176 ? 6.041 3.590 -4.901 1.00 80.56 176 ILE A N 1
ATOM 1415 C CA . ILE A 1 176 ? 6.670 2.706 -5.879 1.00 80.56 176 ILE A CA 1
ATOM 1416 C C . ILE A 1 176 ? 6.642 1.298 -5.300 1.00 80.56 176 ILE A C 1
ATOM 1418 O O . ILE A 1 176 ? 7.159 1.076 -4.211 1.00 80.56 176 ILE A O 1
ATOM 1422 N N . GLU A 1 177 ? 6.040 0.360 -6.015 1.00 84.38 177 GLU A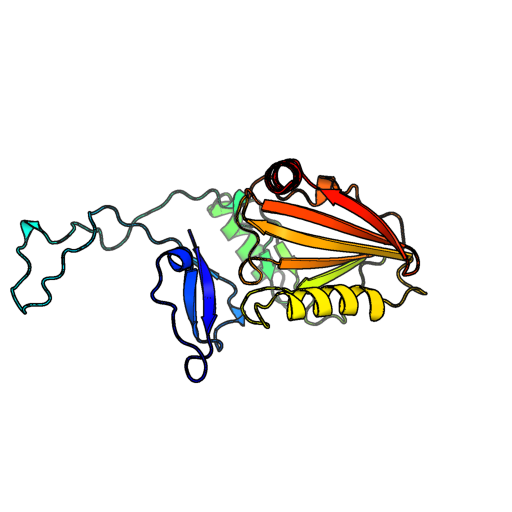 N 1
ATOM 1423 C CA . GLU A 1 177 ? 6.052 -1.063 -5.682 1.00 84.38 177 GLU A CA 1
ATOM 1424 C C . GLU A 1 177 ? 6.905 -1.792 -6.722 1.00 84.38 177 GLU A C 1
ATOM 1426 O O . GLU A 1 177 ? 6.657 -1.667 -7.916 1.00 84.38 177 GLU A O 1
ATOM 1431 N N . CYS A 1 178 ? 7.914 -2.542 -6.303 1.00 86.44 178 CYS A N 1
ATOM 1432 C CA . CYS A 1 178 ? 8.674 -3.427 -7.174 1.00 86.44 178 CYS A CA 1
ATOM 1433 C C . CYS A 1 178 ? 8.162 -4.851 -7.012 1.00 86.44 178 CYS A C 1
ATOM 1435 O O . CYS A 1 178 ? 8.112 -5.371 -5.901 1.00 86.44 178 CYS A O 1
ATOM 1437 N N . PHE A 1 179 ? 7.817 -5.491 -8.122 1.00 86.81 179 PHE A N 1
ATOM 1438 C CA . PHE A 1 179 ? 7.484 -6.903 -8.175 1.00 86.81 179 PHE A CA 1
ATOM 1439 C C . PHE A 1 179 ? 8.495 -7.632 -9.048 1.00 86.81 179 PHE A C 1
ATOM 1441 O O . PHE A 1 179 ? 8.691 -7.263 -10.201 1.00 86.81 179 PHE A O 1
ATOM 1448 N N . ARG A 1 180 ? 9.105 -8.694 -8.531 1.00 88.75 180 ARG A N 1
ATOM 1449 C CA . ARG A 1 180 ? 10.061 -9.541 -9.256 1.00 88.75 180 ARG A CA 1
ATOM 1450 C C . ARG A 1 180 ? 9.425 -10.900 -9.502 1.00 88.75 180 ARG A C 1
ATOM 1452 O O . ARG A 1 180 ? 8.761 -11.412 -8.612 1.00 88.75 180 ARG A O 1
ATOM 1459 N N . TYR A 1 181 ? 9.616 -11.497 -10.672 1.00 87.88 181 TYR A N 1
ATOM 1460 C CA . TYR A 1 181 ? 8.957 -12.739 -11.082 1.00 87.88 181 TYR A CA 1
ATOM 1461 C C . TYR A 1 181 ? 9.967 -13.748 -11.637 1.00 87.88 181 TYR A C 1
ATOM 1463 O O . TYR A 1 181 ? 10.855 -13.388 -12.408 1.00 87.88 181 TYR A O 1
ATOM 1471 N N . THR A 1 182 ? 9.816 -15.024 -11.269 1.00 82.62 182 THR A N 1
ATOM 1472 C CA . THR A 1 182 ? 10.609 -16.142 -11.832 1.00 82.62 182 THR A CA 1
ATOM 1473 C C . THR A 1 182 ? 9.961 -16.758 -13.084 1.00 82.62 182 THR A C 1
ATOM 1475 O O . THR A 1 182 ? 10.494 -17.701 -13.670 1.00 82.62 182 THR A O 1
ATOM 1478 N N . GLY A 1 183 ? 8.786 -16.262 -13.484 1.00 77.94 183 GLY A N 1
ATOM 1479 C CA . GLY A 1 183 ? 7.990 -16.758 -14.605 1.00 77.94 183 GLY A CA 1
ATOM 1480 C C . GLY A 1 183 ? 7.044 -15.687 -15.142 1.00 77.94 183 GLY A C 1
ATOM 1481 O O . GLY A 1 183 ? 7.310 -14.498 -14.984 1.00 77.94 183 GLY A O 1
ATOM 1482 N N . ASP A 1 184 ? 5.937 -16.105 -15.764 1.00 82.69 184 ASP A N 1
ATOM 1483 C CA . ASP A 1 184 ? 4.999 -15.170 -16.391 1.00 82.69 184 ASP A CA 1
ATOM 1484 C C . ASP A 1 184 ? 4.381 -14.216 -15.345 1.00 82.69 184 ASP A C 1
ATOM 1486 O O . ASP A 1 184 ? 3.705 -14.679 -14.415 1.00 82.69 184 ASP A O 1
ATOM 1490 N N . PRO A 1 185 ? 4.579 -12.892 -15.476 1.00 84.19 185 PRO A N 1
ATOM 1491 C CA . PRO A 1 185 ? 3.964 -11.912 -14.588 1.00 84.19 185 PRO A CA 1
ATOM 1492 C C . PRO A 1 185 ? 2.442 -11.849 -14.820 1.00 84.19 185 PRO A C 1
ATOM 1494 O O . PRO A 1 185 ? 1.960 -12.224 -15.897 1.00 84.19 185 PRO A O 1
ATOM 1497 N N . PRO A 1 186 ? 1.657 -11.353 -13.846 1.00 81.25 186 PRO A N 1
ATOM 1498 C CA . PRO A 1 186 ? 0.226 -11.165 -14.036 1.00 81.25 186 PRO A CA 1
ATOM 1499 C C . PRO A 1 186 ? -0.063 -10.145 -15.149 1.00 81.25 186 PRO A C 1
ATOM 1501 O O . PRO A 1 186 ? 0.804 -9.372 -15.582 1.00 81.25 186 PRO A O 1
ATOM 1504 N N . ASP A 1 187 ? -1.316 -10.140 -15.608 1.00 81.38 187 ASP A N 1
ATOM 1505 C CA . ASP A 1 187 ? -1.803 -9.063 -16.466 1.00 81.38 187 ASP A CA 1
ATOM 1506 C C . ASP A 1 187 ? -1.696 -7.731 -15.713 1.00 81.38 187 ASP A C 1
ATOM 1508 O O . ASP A 1 187 ? -2.004 -7.655 -14.523 1.00 81.38 187 ASP A O 1
ATOM 1512 N N . ARG A 1 188 ? -1.255 -6.674 -16.394 1.00 75.31 188 ARG A N 1
ATOM 1513 C CA . ARG A 1 188 ? -1.001 -5.384 -15.747 1.00 75.31 188 ARG A CA 1
ATOM 1514 C C . ARG A 1 188 ? -2.275 -4.669 -15.328 1.00 75.31 188 ARG A C 1
ATOM 1516 O O . ARG A 1 188 ? -2.229 -3.855 -14.411 1.00 75.31 188 ARG A O 1
ATOM 1523 N N . GLU A 1 189 ? -3.410 -5.038 -15.918 1.00 69.56 189 GLU A N 1
ATOM 1524 C CA . GLU A 1 189 ? -4.731 -4.624 -15.438 1.00 69.56 189 GLU A CA 1
ATOM 1525 C C . GLU A 1 189 ? -4.982 -5.063 -13.982 1.00 69.56 189 GLU A C 1
ATOM 1527 O O . GLU A 1 189 ? -5.762 -4.439 -13.270 1.00 69.56 189 GLU A O 1
ATOM 1532 N N . VAL A 1 190 ? -4.283 -6.092 -13.483 1.00 69.69 190 VAL A N 1
ATOM 1533 C CA . VAL A 1 190 ? -4.385 -6.533 -12.081 1.00 69.69 190 VAL A CA 1
ATOM 1534 C C . VAL A 1 190 ? -3.793 -5.505 -11.112 1.00 69.69 190 VAL A C 1
ATOM 1536 O O . VAL A 1 190 ? -4.246 -5.418 -9.972 1.00 69.69 190 VAL A O 1
ATOM 1539 N N . TYR A 1 191 ? -2.830 -4.685 -11.550 1.00 66.75 191 TYR A N 1
ATOM 1540 C CA . TYR A 1 191 ? -2.291 -3.596 -10.726 1.00 66.75 191 TYR A CA 1
ATOM 1541 C C . TYR A 1 191 ? -3.275 -2.426 -10.584 1.00 66.75 191 TYR A C 1
ATOM 1543 O O . TYR A 1 191 ? -3.027 -1.501 -9.805 1.00 66.75 191 TYR A O 1
ATOM 1551 N N . CYS A 1 192 ? -4.394 -2.434 -11.319 1.00 53.97 192 CYS A N 1
ATOM 1552 C CA . CYS A 1 192 ? -5.384 -1.373 -11.269 1.00 53.97 192 CYS A CA 1
ATOM 1553 C C . CYS A 1 192 ? -6.110 -1.369 -9.915 1.00 53.97 192 CYS A C 1
ATOM 1555 O O . CYS A 1 192 ? -7.108 -2.050 -9.683 1.00 53.97 192 CYS A O 1
ATOM 1557 N N . GLN A 1 193 ? -5.638 -0.501 -9.021 1.00 57.16 193 GLN A N 1
ATOM 1558 C CA . GLN A 1 193 ? -6.319 -0.086 -7.793 1.00 57.16 193 GLN A CA 1
ATOM 1559 C C . GLN A 1 193 ? -7.533 0.814 -8.131 1.00 57.16 193 GLN A C 1
ATOM 1561 O O . GLN A 1 193 ? -7.675 1.913 -7.592 1.00 57.16 193 GLN A O 1
ATOM 1566 N N . GLU A 1 194 ? -8.406 0.394 -9.061 1.00 47.66 194 GLU A N 1
ATOM 1567 C CA . GLU A 1 194 ? -9.511 1.213 -9.608 1.00 47.66 194 GLU A CA 1
ATOM 1568 C C . GLU A 1 194 ? -10.455 1.734 -8.518 1.00 47.66 194 GLU A C 1
ATOM 1570 O O . GLU A 1 194 ? -11.046 2.806 -8.637 1.00 47.66 194 GLU A O 1
ATOM 1575 N N . HIS A 1 195 ? -10.543 1.004 -7.407 1.00 44.66 195 HIS A N 1
ATOM 1576 C CA . HIS A 1 195 ? -11.346 1.352 -6.242 1.00 44.66 195 HIS A CA 1
ATOM 1577 C C . HIS A 1 195 ? -10.811 2.568 -5.458 1.00 44.66 195 HIS A C 1
ATOM 1579 O O . HIS A 1 195 ? -11.530 3.102 -4.611 1.00 44.66 195 HIS A O 1
ATOM 1585 N N . LEU A 1 196 ? -9.595 3.052 -5.746 1.00 54.19 196 LEU A N 1
ATOM 1586 C CA . LEU A 1 196 ? -8.922 4.099 -4.968 1.00 54.19 196 LEU A CA 1
ATOM 1587 C C . LEU A 1 196 ? -8.613 5.401 -5.738 1.00 54.19 196 LEU A C 1
ATOM 1589 O O . LEU A 1 196 ? -8.018 6.310 -5.163 1.00 54.19 196 LEU A O 1
ATOM 1593 N N . ASN A 1 197 ? -9.065 5.562 -6.990 1.00 65.12 197 ASN A N 1
ATOM 1594 C CA . ASN A 1 197 ? -8.781 6.749 -7.827 1.00 65.12 197 ASN A CA 1
ATOM 1595 C C . ASN A 1 197 ? -7.272 7.068 -7.985 1.00 65.12 197 ASN A C 1
ATOM 1597 O O . ASN A 1 197 ? -6.883 8.242 -8.024 1.00 65.12 197 ASN A O 1
ATOM 1601 N N . TYR A 1 198 ? -6.422 6.041 -8.059 1.00 73.50 198 TYR A N 1
ATOM 1602 C CA . TYR A 1 198 ? -4.994 6.206 -8.334 1.00 73.50 198 TYR A CA 1
ATOM 1603 C C . TYR A 1 198 ? -4.696 6.161 -9.841 1.00 73.50 198 TYR A C 1
ATOM 1605 O O . TYR A 1 198 ? -5.287 5.392 -10.599 1.00 73.50 198 TYR A O 1
ATOM 1613 N N . GLU A 1 199 ? -3.746 6.986 -10.264 1.00 79.94 199 GLU A N 1
ATOM 1614 C CA . GLU A 1 199 ? -2.987 6.829 -11.498 1.00 79.94 199 GLU A CA 1
ATOM 1615 C C . GLU A 1 199 ? -1.931 5.752 -11.287 1.00 79.94 199 GLU A C 1
ATOM 1617 O O . GLU A 1 199 ? -1.127 5.839 -10.352 1.00 79.94 199 GLU A O 1
ATOM 1622 N N . VAL A 1 200 ? -1.925 4.766 -12.174 1.00 83.94 200 VAL A N 1
ATOM 1623 C CA . VAL A 1 200 ? -1.004 3.634 -12.133 1.00 83.94 200 VAL A CA 1
ATOM 1624 C C . VAL A 1 200 ? -0.120 3.691 -13.370 1.00 83.94 200 VAL A C 1
ATOM 1626 O O . VAL A 1 200 ? -0.630 3.759 -14.489 1.00 83.94 200 VAL A O 1
ATOM 1629 N N . ARG A 1 201 ? 1.199 3.656 -13.165 1.00 87.94 201 ARG A N 1
ATOM 1630 C CA . ARG A 1 201 ? 2.199 3.495 -14.228 1.00 87.94 201 ARG A CA 1
ATOM 1631 C C . ARG A 1 201 ? 3.045 2.272 -13.889 1.00 87.94 201 ARG A C 1
ATOM 1633 O O . ARG A 1 201 ? 3.813 2.302 -12.936 1.00 87.94 201 ARG A O 1
ATOM 1640 N N . ALA A 1 202 ? 2.861 1.183 -14.624 1.00 89.50 202 ALA A N 1
ATOM 1641 C CA . ALA A 1 202 ? 3.588 -0.066 -14.420 1.00 89.50 202 ALA A CA 1
ATOM 1642 C C . ALA A 1 202 ? 4.666 -0.214 -15.496 1.00 89.50 202 ALA A C 1
ATOM 1644 O O . ALA A 1 202 ? 4.352 -0.322 -16.682 1.00 89.50 202 ALA A O 1
ATOM 1645 N N . HIS A 1 203 ? 5.928 -0.204 -15.086 1.00 91.50 203 HIS A N 1
ATOM 1646 C CA . HIS A 1 203 ? 7.092 -0.289 -15.959 1.00 91.50 203 HIS A CA 1
ATOM 1647 C C . HIS A 1 203 ? 7.663 -1.703 -15.913 1.00 91.50 203 HIS A C 1
ATOM 1649 O O . HIS A 1 203 ? 8.068 -2.152 -14.843 1.00 91.50 203 HIS A O 1
ATOM 1655 N N . ARG A 1 204 ? 7.720 -2.390 -17.060 1.00 92.31 204 ARG A N 1
ATOM 1656 C CA . ARG A 1 204 ? 8.275 -3.745 -17.133 1.00 92.31 204 ARG A CA 1
ATOM 1657 C C . ARG A 1 204 ? 9.714 -3.745 -17.602 1.00 92.31 204 ARG A C 1
ATOM 1659 O O . ARG A 1 204 ? 10.042 -3.125 -18.617 1.00 92.31 204 ARG A O 1
ATOM 1666 N N . TYR A 1 205 ? 10.504 -4.549 -16.911 1.00 93.38 205 TYR A N 1
ATOM 1667 C CA . TYR A 1 205 ? 11.873 -4.891 -17.229 1.00 93.38 205 TYR A CA 1
ATOM 1668 C C . TYR A 1 205 ? 11.992 -6.404 -17.413 1.00 93.38 205 TYR A C 1
ATOM 1670 O O . TYR A 1 205 ? 11.438 -7.177 -16.631 1.00 93.38 205 TYR A O 1
ATOM 1678 N N . GLU A 1 206 ? 12.710 -6.824 -18.446 1.00 92.69 206 GLU A N 1
ATOM 1679 C CA . GLU A 1 206 ? 13.049 -8.225 -18.712 1.00 92.69 206 GLU A CA 1
ATOM 1680 C C . GLU A 1 206 ? 14.560 -8.305 -18.918 1.00 92.69 206 GLU A C 1
ATOM 1682 O O . GLU A 1 206 ? 15.116 -7.537 -19.703 1.00 92.69 206 GLU A O 1
ATOM 1687 N N . ASP A 1 207 ? 15.228 -9.192 -18.177 1.00 89.00 207 ASP A N 1
ATOM 1688 C CA . ASP A 1 207 ? 16.691 -9.338 -18.187 1.00 89.00 207 ASP A CA 1
ATOM 1689 C C . ASP A 1 207 ? 17.457 -7.997 -18.038 1.00 89.00 207 ASP A C 1
ATOM 1691 O O . ASP A 1 207 ? 18.473 -7.761 -18.694 1.00 89.00 207 ASP A O 1
ATOM 1695 N N . GLY A 1 208 ? 16.953 -7.092 -17.190 1.00 86.38 208 GLY A N 1
ATOM 1696 C CA . GLY A 1 208 ? 17.538 -5.768 -16.932 1.00 86.38 208 GLY A CA 1
ATOM 1697 C C . GLY A 1 208 ? 17.182 -4.681 -17.949 1.00 86.38 208 GLY A C 1
ATOM 1698 O O . GLY A 1 208 ? 17.492 -3.513 -17.725 1.00 86.38 208 GLY A O 1
ATOM 1699 N N . GLU A 1 209 ? 16.499 -5.021 -19.040 1.00 90.94 209 GLU A N 1
ATOM 1700 C CA . GLU A 1 209 ? 16.156 -4.080 -20.104 1.00 90.94 209 GLU A CA 1
ATOM 1701 C C . GLU A 1 209 ? 14.699 -3.628 -19.992 1.00 90.94 209 GLU A C 1
ATOM 1703 O O . GLU A 1 209 ? 13.789 -4.431 -19.781 1.00 90.94 209 GLU A O 1
ATOM 1708 N N . TRP A 1 210 ? 14.456 -2.328 -20.170 1.00 92.69 210 TRP A N 1
ATOM 1709 C CA . TRP A 1 210 ? 13.097 -1.791 -20.212 1.00 92.69 210 TRP A CA 1
ATOM 1710 C C . TRP A 1 210 ? 12.358 -2.294 -21.458 1.00 92.69 210 TRP A C 1
ATOM 1712 O O . TRP A 1 210 ? 12.824 -2.123 -22.587 1.00 92.69 210 TRP A O 1
ATOM 1722 N N . VAL A 1 211 ? 11.173 -2.870 -21.256 1.00 92.38 211 VAL A N 1
ATOM 1723 C CA . VAL A 1 211 ? 10.353 -3.445 -22.331 1.00 92.38 211 VAL A CA 1
ATOM 1724 C C . VAL A 1 211 ? 9.228 -2.500 -22.731 1.00 92.38 211 VAL A C 1
ATOM 1726 O O . VAL A 1 211 ? 9.036 -2.217 -23.915 1.00 92.38 211 VAL A O 1
ATOM 1729 N N . ASN A 1 212 ? 8.438 -2.047 -21.757 1.00 90.38 212 ASN A N 1
ATOM 1730 C CA . ASN A 1 212 ? 7.327 -1.124 -21.970 1.00 90.38 212 ASN A CA 1
ATOM 1731 C C . ASN A 1 212 ? 6.813 -0.547 -20.643 1.00 90.38 212 ASN A C 1
ATOM 1733 O O . ASN A 1 212 ? 7.214 -0.950 -19.550 1.00 90.38 212 ASN A O 1
ATOM 1737 N N . THR A 1 213 ? 5.860 0.372 -20.770 1.00 90.62 213 THR A N 1
ATOM 1738 C CA . THR A 1 213 ? 5.110 0.930 -19.649 1.00 90.62 213 THR A CA 1
ATOM 1739 C C . THR A 1 213 ? 3.615 0.823 -19.942 1.00 90.62 213 THR A C 1
ATOM 1741 O O . THR A 1 213 ? 3.184 1.105 -21.059 1.00 90.62 213 THR A O 1
ATOM 1744 N N . PHE A 1 214 ? 2.833 0.391 -18.955 1.00 88.88 214 PHE A N 1
ATOM 1745 C CA . PHE A 1 214 ? 1.371 0.371 -18.989 1.00 88.88 214 PHE A CA 1
ATOM 1746 C C . PHE A 1 214 ? 0.812 1.463 -18.089 1.00 88.88 214 PHE A C 1
ATOM 1748 O O . PHE A 1 214 ? 1.239 1.584 -16.938 1.00 88.88 214 PHE A O 1
ATOM 1755 N N . TRP A 1 215 ? -0.147 2.224 -18.607 1.00 88.50 215 TRP A N 1
ATOM 1756 C CA . TRP A 1 215 ? -0.850 3.282 -17.892 1.00 88.50 215 TRP A CA 1
ATOM 1757 C C . TRP A 1 215 ? -2.326 2.915 -17.802 1.00 88.50 215 TRP A C 1
ATOM 1759 O O . TRP A 1 215 ? -2.890 2.401 -18.763 1.00 88.50 215 TRP A O 1
ATOM 1769 N N . ASN A 1 216 ? -2.949 3.167 -16.653 1.00 85.19 216 ASN A N 1
ATOM 1770 C CA . ASN A 1 216 ? -4.403 3.070 -16.555 1.00 85.19 216 ASN A CA 1
ATOM 1771 C C . ASN A 1 216 ? -5.080 4.339 -17.104 1.00 85.19 216 ASN A C 1
ATOM 1773 O O . ASN A 1 216 ? -4.440 5.386 -17.199 1.00 85.19 216 ASN A O 1
ATOM 1777 N N . ASP A 1 217 ? -6.388 4.275 -17.378 1.00 83.50 217 ASP A N 1
ATOM 1778 C CA . ASP A 1 217 ? -7.180 5.395 -17.923 1.00 83.50 217 ASP A CA 1
ATOM 1779 C C . ASP A 1 217 ? -6.934 6.724 -17.183 1.00 83.50 217 ASP A C 1
ATOM 1781 O O . ASP A 1 217 ? -6.826 7.790 -17.788 1.00 83.50 217 ASP A O 1
ATOM 1785 N N . ALA A 1 218 ? -6.812 6.676 -15.852 1.00 79.69 218 ALA A N 1
ATOM 1786 C CA . ALA A 1 218 ? -6.557 7.862 -15.040 1.00 79.69 218 ALA A CA 1
ATOM 1787 C C . ALA A 1 218 ? -5.170 8.478 -15.296 1.00 79.69 218 ALA A C 1
ATOM 1789 O O . ALA A 1 218 ? -5.052 9.702 -15.321 1.00 79.69 218 ALA A O 1
ATOM 1790 N N . ALA A 1 219 ? -4.133 7.652 -15.462 1.00 82.19 219 ALA A N 1
ATOM 1791 C CA . ALA A 1 219 ? -2.786 8.109 -15.789 1.00 82.19 219 ALA A CA 1
ATOM 1792 C C . ALA A 1 219 ? -2.708 8.650 -17.226 1.00 82.19 219 ALA A C 1
ATOM 1794 O O . ALA A 1 219 ? -2.075 9.685 -17.443 1.00 82.19 219 ALA A O 1
ATOM 1795 N N . GLU A 1 220 ? -3.388 8.001 -18.178 1.00 84.25 220 GLU A N 1
ATOM 1796 C CA . GLU A 1 220 ? -3.476 8.460 -19.571 1.00 84.25 220 GLU A CA 1
ATOM 1797 C C . GLU A 1 220 ? -4.136 9.842 -19.683 1.00 84.25 220 GLU A C 1
ATOM 1799 O O . GLU A 1 220 ? -3.628 10.722 -20.380 1.00 84.25 220 GLU A O 1
ATOM 1804 N N . GLU A 1 221 ? -5.239 10.066 -18.960 1.00 80.44 221 GLU A N 1
ATOM 1805 C CA . GLU A 1 221 ? -5.926 11.363 -18.932 1.00 80.44 221 GLU A CA 1
ATOM 1806 C C . GLU A 1 221 ? -5.025 12.498 -18.427 1.00 80.44 221 GLU A C 1
ATOM 1808 O O . GLU A 1 221 ? -5.064 13.599 -18.976 1.00 80.44 221 GLU A O 1
ATOM 1813 N N . THR A 1 222 ? -4.230 12.258 -17.382 1.00 74.00 222 THR A N 1
ATOM 1814 C CA . THR A 1 222 ? -3.363 13.290 -16.795 1.00 74.00 222 THR A CA 1
ATOM 1815 C C . THR A 1 222 ? -2.201 13.651 -17.714 1.00 74.00 222 THR A C 1
ATOM 1817 O O . THR A 1 222 ? -1.850 14.827 -17.809 1.00 74.00 222 THR A O 1
ATOM 1820 N N . ASP A 1 223 ? -1.613 12.682 -18.412 1.00 70.44 223 ASP A N 1
ATOM 1821 C CA . ASP A 1 223 ? -0.469 12.953 -19.283 1.00 70.44 223 ASP A CA 1
ATOM 1822 C C . ASP A 1 223 ? -0.886 13.629 -20.598 1.00 70.44 223 ASP A C 1
ATOM 1824 O O . ASP A 1 223 ? -0.268 14.605 -21.015 1.00 70.44 223 ASP A O 1
ATOM 1828 N N . GLY A 1 224 ? -2.028 13.232 -21.174 1.00 57.06 224 GLY A N 1
ATOM 1829 C CA . GLY A 1 224 ? -2.607 13.900 -22.347 1.00 57.06 224 GLY A CA 1
ATOM 1830 C C . GLY A 1 224 ? -3.071 15.347 -22.100 1.00 57.06 224 GLY A C 1
ATOM 1831 O O . GLY A 1 224 ? -3.399 16.058 -23.049 1.00 57.06 224 GLY A O 1
ATOM 1832 N N . LEU A 1 225 ? -3.115 15.796 -20.840 1.00 54.84 225 LEU A N 1
ATOM 1833 C CA . LEU A 1 225 ? -3.358 17.192 -20.454 1.00 54.84 225 LEU A CA 1
ATOM 1834 C C . LEU A 1 225 ? -2.067 18.022 -20.322 1.00 54.84 225 LEU A C 1
ATOM 1836 O O . LEU A 1 225 ? -2.162 19.249 -20.245 1.00 54.84 225 LEU A O 1
ATOM 1840 N N . ASN A 1 226 ? -0.896 17.378 -20.270 1.00 51.62 226 ASN A N 1
ATOM 1841 C CA . ASN A 1 226 ? 0.412 18.021 -20.120 1.00 51.62 226 ASN A CA 1
ATOM 1842 C C . ASN A 1 226 ? 1.1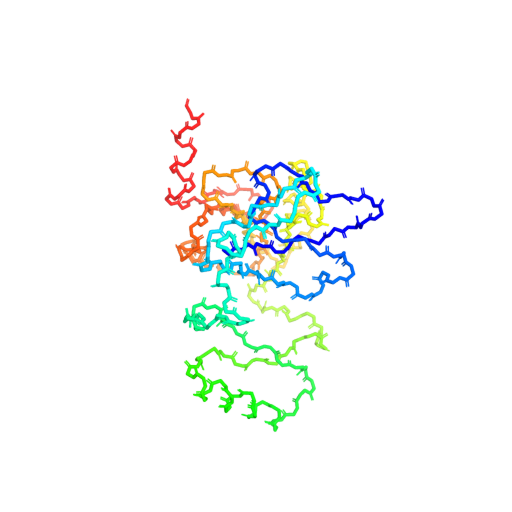95 18.161 -21.448 1.00 51.62 226 ASN A C 1
ATOM 1844 O O . ASN A 1 226 ? 2.236 18.824 -21.446 1.00 51.62 226 ASN A O 1
ATOM 1848 N N . GLU A 1 227 ? 0.708 17.586 -22.559 1.00 42.28 227 GLU A N 1
ATOM 1849 C CA . GLU A 1 227 ? 1.190 17.826 -23.941 1.00 42.28 227 GLU A CA 1
ATOM 1850 C C . GLU A 1 227 ? 0.652 19.135 -24.558 1.00 42.28 227 GLU A C 1
ATOM 1852 O O . GLU A 1 227 ? 1.433 19.821 -25.266 1.00 42.28 227 GLU A O 1
#

Sequence (227 aa):
MGIVRYLDYEEEH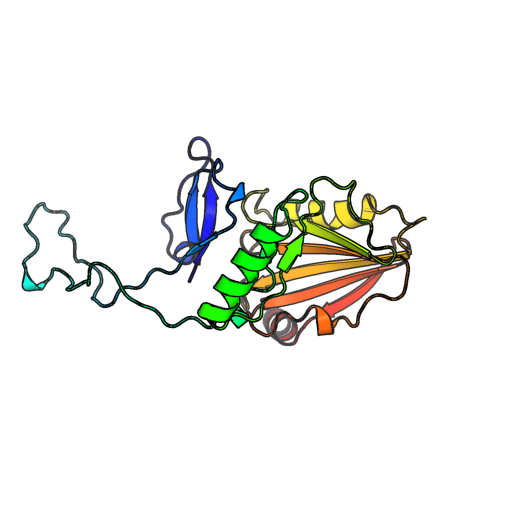TPTMGFYTLYFFKHREMDYEQEFRVLVNRGGNPVTFLDGRETPEEMIPDNSGAIFLSADMDALINRIIIAPDADEEVRVQVEETLNEYGVSAPVVSSQLANPPTHHDTYDAELGGAANYGGSEEYLEDLFHEYVEETDWDVWSTVDVVQLNQKGNLHPRTMFIECFRYTGDPPDREVYCQEHLNYEVRAHRYEDGEWVNTFWNDAAEETDGLNE

Secondary structure (DSSP, 8-state):
-EEEEEE-TTT-----SGGGTTEEEEEGGGGGG--EE----SSPPP---TTSPPPPGGGS----S--PPP--HHHH-S-EEE-TT--HHHHHHHHHHHHHTT----EEE--TTSS---BTTEEEEEE--TTS--SHHHHHHHHHHHHHT--TTT-SEEEEEEEEETTB--GGG-EEEEEEESSPPPPGGGG--GGGTEEEEEEEEETTEEEEEEE-HHHHHHHTTT-

Organism: NCBI:txid1227487

Foldseek 3Di:
DAWEDADQPVVDDDDPDPVCPRYHYHHNVCVVVRDDDDDDAPFDDQDDDPVPDDDPPVRPTPDDPDDDDDDPVQVVAQAAEDEQPDDPVNVVVVVVVCVVVVHPHYYYYDCVVPDPPPVLFKDKDKDQALNQDFDPVRVVVVQVCLLVVDPCVQFQKKKWKKKAAQLDPGSNRIMIMIMTGNDDDDDCVVVPPVVRRIWIWIWMDGSSHTDDIDTDPRVVVNVVVVD

pLDDT: mean 73.21, std 13.48, range [42.28, 94.94]

Radius of gyration: 22.0 Å; chains: 1; bounding box: 44×61×49 Å